Protein AF-A0A1X0P2A1-F1 (afdb_monomer_lite)

Structure (mmCIF, N/CA/C/O backbone):
data_AF-A0A1X0P2A1-F1
#
_entry.id   AF-A0A1X0P2A1-F1
#
loop_
_atom_site.group_PDB
_atom_site.id
_atom_site.type_symbol
_atom_site.label_atom_id
_atom_site.label_alt_id
_atom_site.label_comp_id
_atom_site.label_asym_id
_atom_site.label_entity_id
_atom_site.label_seq_id
_atom_site.pdbx_PDB_ins_code
_atom_site.Cartn_x
_atom_site.Cartn_y
_atom_site.Cartn_z
_atom_site.occupancy
_atom_site.B_iso_or_equiv
_atom_site.auth_seq_id
_atom_site.auth_comp_id
_atom_site.auth_asym_id
_atom_site.auth_atom_id
_atom_site.pdbx_PDB_model_num
ATOM 1 N N . MET A 1 1 ? 22.553 -30.862 -20.444 1.00 38.38 1 MET A N 1
ATOM 2 C CA . MET A 1 1 ? 21.469 -30.682 -21.426 1.00 38.38 1 MET A CA 1
ATOM 3 C C . MET A 1 1 ? 22.045 -29.862 -22.562 1.00 38.38 1 MET A C 1
ATOM 5 O O . MET A 1 1 ? 22.196 -28.660 -22.411 1.00 38.38 1 MET A O 1
ATOM 9 N N . GLU A 1 2 ? 22.491 -30.530 -23.623 1.00 43.97 2 GLU A N 1
ATOM 10 C CA . GLU A 1 2 ? 22.852 -29.889 -24.890 1.00 43.97 2 GLU A CA 1
ATOM 11 C C . GLU A 1 2 ? 21.570 -29.817 -25.724 1.00 43.97 2 GLU A C 1
ATOM 13 O O . GLU A 1 2 ? 21.249 -30.732 -26.476 1.00 43.97 2 GLU A O 1
ATOM 18 N N . GLU A 1 3 ? 20.770 -28.775 -25.507 1.00 47.16 3 GLU A N 1
ATOM 19 C CA . GLU A 1 3 ? 19.712 -28.424 -26.455 1.00 47.16 3 GLU A CA 1
ATOM 20 C C . GLU A 1 3 ? 20.365 -27.702 -27.637 1.00 47.16 3 GLU A C 1
ATOM 22 O O . GLU A 1 3 ? 21.253 -26.869 -27.454 1.00 47.16 3 GLU A O 1
ATOM 27 N N . GLY A 1 4 ? 19.984 -28.096 -28.853 1.00 53.53 4 GLY A N 1
ATOM 28 C CA . GLY A 1 4 ? 20.614 -27.671 -30.099 1.00 53.53 4 GLY A CA 1
ATOM 29 C C . GLY A 1 4 ? 20.670 -26.154 -30.239 1.00 53.53 4 GLY A C 1
ATOM 30 O O . GLY A 1 4 ? 19.679 -25.515 -30.581 1.00 53.53 4 GLY A O 1
ATOM 31 N N . PHE A 1 5 ? 21.851 -25.584 -30.005 1.00 57.25 5 PHE A N 1
ATOM 32 C CA . PHE A 1 5 ? 22.103 -24.177 -30.268 1.00 57.25 5 PHE A CA 1
ATOM 33 C C . PHE A 1 5 ? 22.074 -23.931 -31.777 1.00 57.25 5 PHE A C 1
ATOM 35 O O . PHE A 1 5 ? 22.814 -24.556 -32.542 1.00 57.25 5 PHE A O 1
ATOM 42 N N . ASP A 1 6 ? 21.211 -23.010 -32.191 1.00 59.53 6 ASP A N 1
ATOM 43 C CA . ASP A 1 6 ? 20.982 -22.644 -33.582 1.00 59.53 6 ASP A CA 1
ATOM 44 C C . ASP A 1 6 ? 22.192 -21.896 -34.169 1.00 59.53 6 ASP A C 1
ATOM 46 O O . ASP A 1 6 ? 22.273 -20.668 -34.178 1.00 59.53 6 ASP A O 1
ATOM 50 N N . ARG A 1 7 ? 23.185 -22.664 -34.633 1.00 60.53 7 ARG A N 1
ATOM 51 C CA . ARG A 1 7 ? 24.363 -22.143 -35.346 1.00 60.53 7 ARG A CA 1
ATOM 52 C C . ARG A 1 7 ? 23.996 -21.542 -36.704 1.00 60.53 7 ARG A C 1
ATOM 54 O O . ARG A 1 7 ? 24.721 -20.680 -37.195 1.00 60.53 7 ARG A O 1
ATOM 61 N N . TYR A 1 8 ? 22.892 -21.986 -37.303 1.00 60.78 8 TYR A N 1
ATOM 62 C CA . TYR A 1 8 ? 22.492 -21.588 -38.650 1.00 60.78 8 TYR A CA 1
ATOM 63 C C . TYR A 1 8 ? 22.014 -20.137 -38.685 1.00 60.78 8 TYR A C 1
ATOM 65 O O . TYR A 1 8 ? 22.386 -19.399 -39.597 1.00 60.78 8 TYR A O 1
ATOM 73 N N . THR A 1 9 ? 21.285 -19.693 -37.660 1.00 71.94 9 THR A N 1
ATOM 74 C CA . THR A 1 9 ? 20.773 -18.317 -37.596 1.00 71.94 9 THR A CA 1
ATOM 75 C C . THR A 1 9 ? 21.882 -17.259 -37.564 1.00 71.94 9 THR A C 1
ATOM 77 O O . THR A 1 9 ? 21.744 -16.230 -38.211 1.00 71.94 9 THR A O 1
ATOM 80 N N . PHE A 1 10 ? 23.017 -17.493 -36.899 1.00 77.81 10 PHE A N 1
ATOM 81 C CA . PHE A 1 10 ? 24.115 -16.508 -36.874 1.00 77.81 10 PHE A CA 1
ATOM 82 C C . PHE A 1 10 ? 25.006 -16.541 -38.122 1.00 77.81 10 PHE A C 1
ATOM 84 O O . PHE A 1 10 ? 25.645 -15.540 -38.436 1.00 77.81 10 PHE A O 1
ATOM 91 N N . GLN A 1 11 ? 25.066 -17.674 -38.827 1.00 78.00 11 GLN A N 1
ATOM 92 C CA . GLN A 1 11 ? 25.931 -17.851 -39.997 1.00 78.00 11 GLN A CA 1
ATOM 93 C C . GLN A 1 11 ? 25.257 -17.437 -41.314 1.00 78.00 11 GLN A C 1
ATOM 95 O O . GLN A 1 11 ? 25.947 -17.007 -42.234 1.00 78.00 11 GLN A O 1
ATOM 100 N N . PHE A 1 12 ? 23.930 -17.563 -41.406 1.00 76.88 12 PHE A N 1
ATOM 101 C CA . PHE A 1 12 ? 23.167 -17.339 -42.641 1.00 76.88 12 PHE A CA 1
ATOM 102 C C . PHE A 1 12 ? 22.141 -16.200 -42.535 1.00 76.88 12 PHE A C 1
ATOM 104 O O . PHE A 1 12 ? 21.299 -16.059 -43.418 1.00 76.88 12 PHE A O 1
ATOM 111 N N . ALA A 1 13 ? 22.171 -15.394 -41.468 1.00 78.56 13 ALA A N 1
ATOM 112 C CA . ALA A 1 13 ? 21.272 -14.251 -41.347 1.00 78.56 13 ALA A CA 1
ATOM 113 C C . ALA A 1 13 ? 21.614 -13.161 -42.372 1.00 78.56 13 ALA A C 1
ATOM 115 O O . ALA A 1 13 ? 22.631 -12.477 -42.263 1.00 78.56 13 ALA A O 1
ATOM 116 N N . GLU A 1 14 ? 20.707 -12.947 -43.320 1.00 80.50 14 GLU A N 1
ATOM 117 C CA . GLU A 1 14 ? 20.668 -11.747 -44.148 1.00 80.50 14 GLU A CA 1
ATOM 118 C C . GLU A 1 14 ? 19.724 -10.741 -43.486 1.00 80.50 14 GLU A C 1
ATOM 120 O O . GLU A 1 14 ? 18.514 -10.950 -43.414 1.00 80.50 14 GLU A O 1
ATOM 125 N N . LEU A 1 15 ? 20.285 -9.665 -42.935 1.00 82.62 15 LEU A N 1
ATOM 126 C CA . LEU A 1 15 ? 19.513 -8.656 -42.212 1.00 82.62 15 LEU A CA 1
ATOM 127 C C . LEU A 1 15 ? 19.165 -7.502 -43.148 1.00 82.62 15 LEU A C 1
ATOM 129 O O . LEU A 1 15 ? 20.058 -6.804 -43.630 1.00 82.62 15 LEU A O 1
ATOM 133 N N . SER A 1 16 ? 17.869 -7.270 -43.374 1.00 82.75 16 SER A N 1
ATOM 134 C CA . SER A 1 16 ? 17.392 -6.194 -44.240 1.00 82.75 16 SER A CA 1
ATOM 135 C C . SER A 1 16 ? 16.425 -5.260 -43.506 1.00 82.75 16 SER A C 1
ATOM 137 O O . SER A 1 16 ? 15.223 -5.473 -43.388 1.00 82.75 16 SER A O 1
ATOM 139 N N . GLY A 1 17 ? 16.957 -4.143 -43.014 1.00 83.94 17 GLY A N 1
ATOM 140 C CA . GLY A 1 17 ? 16.147 -3.100 -42.387 1.00 83.94 17 GLY A CA 1
ATOM 141 C C . GLY A 1 17 ? 15.833 -3.330 -40.905 1.00 83.94 17 GLY A C 1
ATOM 142 O O . GLY A 1 17 ? 16.198 -4.320 -40.278 1.00 83.94 17 GLY A O 1
ATOM 143 N N . LYS A 1 18 ? 15.193 -2.324 -40.298 1.00 83.62 18 LYS A N 1
ATOM 144 C CA . LYS A 1 18 ? 15.153 -2.140 -38.836 1.00 83.62 18 LYS A CA 1
ATOM 145 C C . LYS A 1 18 ? 14.481 -3.286 -38.071 1.00 83.62 18 LYS A C 1
ATOM 147 O O . LYS A 1 18 ? 14.893 -3.589 -36.955 1.00 83.62 18 LYS A O 1
ATOM 152 N N . VAL A 1 19 ? 13.443 -3.897 -38.642 1.00 85.44 19 VAL A N 1
ATOM 153 C CA . VAL A 1 19 ? 12.685 -4.973 -37.983 1.00 85.44 19 VAL A CA 1
ATOM 154 C C . VAL A 1 19 ? 13.543 -6.229 -37.843 1.00 85.44 19 VAL A C 1
ATOM 156 O O . VAL A 1 19 ? 13.594 -6.792 -36.750 1.00 85.44 19 VAL A O 1
ATOM 159 N N . ASP A 1 20 ? 14.277 -6.591 -38.895 1.00 85.56 20 ASP A N 1
ATOM 160 C CA . ASP A 1 20 ? 15.170 -7.751 -38.913 1.00 85.56 20 ASP A CA 1
ATOM 161 C C . ASP A 1 20 ? 16.319 -7.566 -37.920 1.00 85.56 20 ASP A C 1
ATOM 163 O O . ASP A 1 20 ? 16.584 -8.457 -37.116 1.00 85.56 20 ASP A O 1
ATOM 167 N N . TYR A 1 21 ? 16.924 -6.371 -37.865 1.00 83.94 21 TYR A N 1
ATOM 168 C CA . TYR A 1 21 ? 17.938 -6.048 -36.853 1.00 83.94 21 TYR A CA 1
ATOM 169 C C . TYR A 1 21 ? 17.396 -6.155 -35.421 1.00 83.94 21 TYR A C 1
ATOM 171 O O . TYR A 1 21 ? 18.069 -6.688 -34.537 1.00 83.94 21 TYR A O 1
ATOM 179 N N . CYS A 1 22 ? 16.171 -5.684 -35.164 1.00 85.50 22 CYS A N 1
ATOM 180 C CA . CYS A 1 22 ? 15.551 -5.811 -33.845 1.00 85.50 22 CYS A CA 1
ATOM 181 C C . CYS A 1 22 ? 15.220 -7.268 -33.489 1.00 85.50 22 CYS A C 1
ATOM 183 O O . CYS A 1 22 ? 15.371 -7.659 -32.330 1.00 85.50 22 CYS A O 1
ATOM 185 N N . ALA A 1 23 ? 14.749 -8.064 -34.450 1.00 85.69 23 ALA A N 1
ATOM 186 C CA . ALA A 1 23 ? 14.468 -9.482 -34.250 1.00 85.69 23 ALA A CA 1
ATOM 187 C C . ALA A 1 23 ? 15.761 -10.258 -33.974 1.00 85.69 23 ALA A C 1
ATOM 189 O O . ALA A 1 23 ? 15.833 -10.992 -32.990 1.00 85.69 23 ALA A O 1
ATOM 190 N N . PHE A 1 24 ? 16.805 -10.008 -34.763 1.00 87.94 24 PHE A N 1
ATOM 191 C CA . PHE A 1 24 ? 18.122 -10.603 -34.572 1.00 87.94 24 PHE A CA 1
ATOM 192 C C . PHE A 1 24 ? 18.716 -10.229 -33.212 1.00 87.94 24 PHE A C 1
ATOM 194 O O . PHE A 1 24 ? 19.176 -11.102 -32.487 1.00 87.94 24 PHE A O 1
ATOM 201 N N . GLY A 1 25 ? 18.592 -8.968 -32.784 1.00 87.44 25 GLY A N 1
ATOM 202 C CA . GLY A 1 25 ? 19.006 -8.544 -31.444 1.00 87.44 25 GLY A CA 1
ATOM 203 C C . GLY A 1 25 ? 18.317 -9.318 -30.310 1.00 87.44 25 GLY A C 1
ATOM 204 O O . GLY A 1 25 ? 18.956 -9.633 -29.306 1.00 87.44 25 GLY A O 1
ATOM 205 N N . LYS A 1 26 ? 17.035 -9.683 -30.467 1.00 88.12 26 LYS A N 1
ATOM 206 C CA . LYS A 1 26 ? 16.330 -10.540 -29.495 1.00 88.12 26 LYS A CA 1
ATOM 207 C C . LYS A 1 26 ? 16.881 -11.962 -29.493 1.00 88.12 26 LYS A C 1
ATOM 209 O O . LYS A 1 26 ? 17.129 -12.491 -28.416 1.00 88.12 26 LYS A O 1
ATOM 214 N N . VAL A 1 27 ? 17.120 -12.542 -30.670 1.00 88.44 27 VAL A N 1
ATOM 215 C CA . VAL A 1 27 ? 17.711 -13.883 -30.799 1.00 88.44 27 VAL A CA 1
ATOM 216 C C . VAL A 1 27 ? 19.105 -13.924 -30.169 1.00 88.44 27 VAL A C 1
ATOM 218 O O . VAL A 1 27 ? 19.384 -14.810 -29.368 1.00 88.44 27 VAL A O 1
ATOM 221 N N . THR A 1 28 ? 19.951 -12.927 -30.439 1.00 86.69 28 THR A N 1
ATOM 222 C CA . THR A 1 28 ? 21.283 -12.800 -29.829 1.00 86.69 28 THR A CA 1
ATOM 223 C C . THR A 1 28 ? 21.204 -12.686 -28.310 1.00 86.69 28 THR A C 1
ATOM 225 O O . THR A 1 28 ? 21.955 -13.349 -27.597 1.00 86.69 28 THR A O 1
ATOM 228 N N . ARG A 1 29 ? 20.271 -11.882 -27.789 1.00 87.62 29 ARG A N 1
ATOM 229 C CA . ARG A 1 29 ? 20.052 -11.757 -26.343 1.00 87.62 29 ARG A CA 1
ATOM 230 C C . ARG A 1 29 ? 19.637 -13.090 -25.720 1.00 87.62 29 ARG A C 1
ATOM 232 O O . ARG A 1 29 ? 20.175 -13.466 -24.682 1.00 87.62 29 ARG A O 1
ATOM 239 N N . ASP A 1 30 ? 18.686 -13.788 -26.329 1.00 86.62 30 ASP A N 1
ATOM 240 C CA . ASP A 1 30 ? 18.167 -15.052 -25.804 1.00 86.62 30 ASP A CA 1
ATOM 241 C C . ASP A 1 30 ? 19.242 -16.152 -25.870 1.00 86.62 30 ASP A C 1
ATOM 243 O O . ASP A 1 30 ? 19.404 -16.912 -24.915 1.00 86.62 30 ASP A O 1
ATOM 247 N N . PHE A 1 31 ? 20.060 -16.154 -26.930 1.00 85.81 31 PHE A N 1
ATOM 248 C CA . PHE A 1 31 ? 21.248 -17.000 -27.048 1.00 85.81 31 PHE A CA 1
ATOM 249 C C . PHE A 1 31 ? 22.240 -16.750 -25.907 1.00 85.81 31 PHE A C 1
ATOM 251 O O . PHE A 1 31 ? 22.618 -17.692 -25.213 1.00 85.81 31 PHE A O 1
ATOM 258 N N . LEU A 1 32 ? 22.619 -15.490 -25.657 1.00 85.62 32 LEU A N 1
ATOM 259 C CA . LEU A 1 32 ? 23.525 -15.143 -24.558 1.00 85.62 32 LEU A CA 1
ATOM 260 C C . LEU A 1 32 ? 22.930 -15.553 -23.205 1.00 85.62 32 LEU A C 1
ATOM 262 O O . LEU A 1 32 ? 23.611 -16.185 -22.399 1.00 85.62 32 LEU A O 1
ATOM 266 N N . HIS A 1 33 ? 21.643 -15.285 -22.968 1.00 85.44 33 HIS A N 1
ATOM 267 C CA . HIS A 1 33 ? 20.963 -15.693 -21.737 1.00 85.44 33 HIS A CA 1
ATOM 268 C C . HIS A 1 33 ? 20.912 -17.209 -21.526 1.00 85.44 33 HIS A C 1
ATOM 270 O O . HIS A 1 33 ? 20.929 -17.641 -20.371 1.00 85.44 33 HIS A O 1
ATOM 276 N N . GLY A 1 34 ? 20.923 -18.012 -22.593 1.00 84.69 34 GLY A N 1
ATOM 277 C CA . GLY A 1 34 ? 21.060 -19.468 -22.500 1.00 84.69 34 GLY A CA 1
ATOM 278 C C . GLY A 1 34 ? 22.324 -19.905 -21.751 1.00 84.69 34 GLY A C 1
ATOM 279 O O . GLY A 1 34 ? 22.327 -20.932 -21.077 1.00 84.69 34 GLY A O 1
ATOM 280 N N . PHE A 1 35 ? 23.374 -19.080 -21.767 1.00 84.44 35 PHE A N 1
ATOM 281 C CA . PHE A 1 35 ? 24.620 -19.341 -21.052 1.00 84.44 35 PHE A CA 1
ATOM 282 C C . PHE A 1 35 ? 24.692 -18.713 -19.662 1.00 84.44 35 PHE A C 1
ATOM 284 O O . PHE A 1 35 ? 25.724 -18.846 -19.016 1.00 84.44 35 PHE A O 1
ATOM 291 N N . ARG A 1 36 ? 23.632 -18.074 -19.153 1.00 85.81 36 ARG A N 1
ATOM 292 C CA . ARG A 1 36 ? 23.665 -17.322 -17.883 1.00 85.81 36 ARG A CA 1
ATOM 293 C C . ARG A 1 36 ? 24.158 -18.134 -16.679 1.00 85.81 36 ARG A C 1
ATOM 295 O O . ARG A 1 36 ? 24.743 -17.573 -15.763 1.00 85.81 36 ARG A O 1
ATOM 302 N N . GLN A 1 37 ? 23.896 -19.440 -16.659 1.00 86.19 37 GLN A N 1
ATOM 303 C CA . GLN A 1 37 ? 24.320 -20.341 -15.576 1.00 86.19 37 GLN A CA 1
ATOM 304 C C . GLN A 1 37 ? 25.706 -20.967 -15.815 1.00 86.19 37 GLN A C 1
ATOM 306 O O . GLN A 1 37 ? 26.209 -21.705 -14.970 1.00 86.19 37 GLN A O 1
ATOM 311 N N . SER A 1 38 ? 26.329 -20.699 -16.965 1.00 88.62 38 SER A N 1
ATOM 312 C CA . SER A 1 38 ? 27.674 -21.170 -17.283 1.00 88.62 38 SER A CA 1
ATOM 313 C C . SER A 1 38 ? 28.721 -20.360 -16.526 1.00 88.62 38 SER A C 1
ATOM 315 O O . SER A 1 38 ? 28.646 -19.135 -16.456 1.00 88.62 38 SER A O 1
ATOM 317 N N . LYS A 1 39 ? 29.774 -21.034 -16.051 1.00 87.12 39 LYS A N 1
ATOM 318 C CA . LYS A 1 39 ? 30.937 -20.391 -15.415 1.00 87.12 39 LYS A CA 1
ATOM 319 C C . LYS A 1 39 ? 31.646 -19.384 -16.332 1.00 87.12 39 LYS A C 1
ATOM 321 O O . LYS A 1 39 ? 32.358 -18.515 -15.846 1.00 87.12 39 LYS A O 1
ATOM 326 N N . HIS A 1 40 ? 31.457 -19.500 -17.646 1.00 84.81 40 HIS A N 1
ATOM 327 C CA . HIS A 1 40 ? 32.096 -18.643 -18.649 1.00 84.81 40 HIS A CA 1
ATOM 328 C C . HIS A 1 40 ? 31.188 -17.523 -19.167 1.00 84.81 40 HIS A C 1
ATOM 330 O O . HIS A 1 40 ? 31.568 -16.834 -20.110 1.00 84.81 40 HIS A O 1
ATOM 336 N N . TYR A 1 41 ? 29.993 -17.346 -18.596 1.00 87.50 41 TYR A N 1
ATOM 337 C CA . TYR A 1 41 ? 29.021 -16.358 -19.065 1.00 87.50 41 TYR A CA 1
ATOM 338 C C . TYR A 1 41 ? 29.604 -14.943 -19.144 1.00 87.50 41 TYR A C 1
ATOM 340 O O . TYR A 1 41 ? 29.525 -14.307 -20.191 1.00 87.50 41 TYR A O 1
ATOM 348 N N . GLU A 1 42 ? 30.267 -14.499 -18.075 1.00 85.69 42 GLU A N 1
ATOM 349 C CA . GLU A 1 42 ? 30.890 -13.172 -18.000 1.00 85.69 42 GLU A CA 1
ATOM 350 C C . GLU A 1 42 ? 31.991 -12.988 -19.053 1.00 85.69 42 GLU A C 1
ATOM 352 O O . GLU A 1 42 ? 32.075 -11.951 -19.708 1.00 85.69 42 GLU A O 1
ATOM 357 N N . VAL A 1 43 ? 32.799 -14.028 -19.284 1.00 88.50 43 VAL A N 1
ATOM 358 C CA . VAL A 1 43 ? 33.868 -14.005 -20.294 1.00 88.50 43 VAL A CA 1
ATOM 359 C C . VAL A 1 43 ? 33.281 -13.908 -21.703 1.00 88.50 43 VAL A C 1
ATOM 361 O O . VAL A 1 43 ? 33.760 -13.124 -22.519 1.00 88.50 43 VAL A O 1
ATOM 364 N N . MET A 1 44 ? 32.217 -14.664 -21.990 1.00 85.81 44 MET A N 1
ATOM 365 C CA . MET A 1 44 ? 31.527 -14.613 -23.282 1.00 85.81 44 MET A CA 1
ATOM 366 C C . MET A 1 44 ? 30.848 -13.262 -23.516 1.00 85.81 44 MET A C 1
ATOM 368 O O . MET A 1 44 ? 30.938 -12.720 -24.616 1.00 85.81 44 MET A O 1
ATOM 372 N N . LEU A 1 45 ? 30.198 -12.704 -22.491 1.00 87.12 45 LEU A N 1
ATOM 373 C CA . LEU A 1 45 ? 29.536 -11.405 -22.574 1.00 87.12 45 LEU A CA 1
ATOM 374 C C . LEU A 1 45 ? 30.550 -10.276 -22.788 1.00 87.12 45 LEU A C 1
ATOM 376 O O . LEU A 1 45 ? 30.353 -9.440 -23.666 1.00 87.12 45 LEU A O 1
ATOM 380 N N . SER A 1 46 ? 31.656 -10.288 -22.040 1.00 85.31 46 SER A N 1
ATOM 381 C CA . SER A 1 46 ? 32.744 -9.320 -22.192 1.00 85.31 46 SER A CA 1
ATOM 382 C C . SER A 1 46 ? 33.375 -9.390 -23.586 1.00 85.31 46 SER A C 1
ATOM 384 O O . SER A 1 46 ? 33.509 -8.366 -24.251 1.00 85.31 46 SER A O 1
ATOM 386 N N . ALA A 1 47 ? 33.666 -10.593 -24.093 1.00 87.62 47 ALA A N 1
ATOM 387 C CA . ALA A 1 47 ? 34.200 -10.773 -25.444 1.00 87.62 47 ALA A CA 1
ATOM 388 C C . ALA A 1 47 ? 33.222 -10.305 -26.538 1.00 87.62 47 ALA A C 1
ATOM 390 O O . ALA A 1 47 ? 33.640 -9.696 -27.523 1.00 87.62 47 ALA A O 1
ATOM 391 N N . PHE A 1 48 ? 31.921 -10.562 -26.366 1.00 86.19 48 PHE A N 1
ATOM 392 C CA . PHE A 1 48 ? 30.882 -10.089 -27.281 1.00 86.19 48 PHE A CA 1
ATOM 393 C C . PHE A 1 48 ? 30.797 -8.558 -27.307 1.00 86.19 48 PHE A C 1
ATOM 395 O O . PHE A 1 48 ? 30.780 -7.965 -28.384 1.00 86.19 48 PHE A O 1
ATOM 402 N N . LEU A 1 49 ? 30.792 -7.916 -26.136 1.00 83.88 49 LEU A N 1
ATOM 403 C CA . LEU A 1 49 ? 30.782 -6.457 -26.031 1.00 83.88 49 LEU A CA 1
ATOM 404 C C . LEU A 1 49 ? 32.062 -5.849 -26.606 1.00 83.88 49 LEU A C 1
ATOM 406 O O . LEU A 1 49 ? 31.978 -4.907 -27.384 1.00 83.88 49 LEU A O 1
ATOM 410 N N . HIS A 1 50 ? 33.231 -6.418 -26.305 1.00 85.06 50 HIS A N 1
ATOM 411 C CA . HIS A 1 50 ? 34.491 -5.959 -26.885 1.00 85.06 50 HIS A CA 1
ATOM 412 C C . HIS A 1 50 ? 34.471 -5.992 -28.412 1.00 85.06 50 HIS A C 1
ATOM 414 O O . HIS A 1 50 ? 34.859 -5.008 -29.030 1.00 85.06 50 HIS A O 1
ATOM 420 N N . ARG A 1 51 ? 33.953 -7.068 -29.018 1.00 84.38 51 ARG A N 1
ATOM 421 C CA . ARG A 1 51 ? 33.806 -7.153 -30.479 1.00 84.38 51 ARG A CA 1
ATOM 422 C C . ARG A 1 51 ? 32.809 -6.151 -31.050 1.00 84.38 51 ARG A C 1
ATOM 424 O O . ARG A 1 51 ? 33.037 -5.627 -32.132 1.00 84.38 51 ARG A O 1
ATOM 431 N N . LEU A 1 52 ? 31.718 -5.858 -30.341 1.00 78.00 52 LEU A N 1
ATOM 432 C CA . LEU A 1 52 ? 30.755 -4.837 -30.776 1.00 78.00 52 LEU A CA 1
ATOM 433 C C . LEU A 1 52 ? 31.365 -3.430 -30.843 1.00 78.00 52 LEU A C 1
ATOM 435 O O . LEU A 1 52 ? 30.880 -2.602 -31.610 1.00 78.00 52 LEU A O 1
ATOM 439 N N . PHE A 1 53 ? 32.408 -3.166 -30.054 1.00 77.31 53 PHE A N 1
ATOM 440 C CA . PHE A 1 53 ? 33.101 -1.878 -29.999 1.00 77.31 53 PHE A CA 1
ATOM 441 C C . PHE A 1 53 ? 34.518 -1.919 -30.581 1.00 77.31 53 PHE A C 1
ATOM 443 O O . PHE A 1 53 ? 35.272 -0.967 -30.398 1.00 77.31 53 PHE A O 1
ATOM 450 N N . GLU A 1 54 ? 34.885 -2.996 -31.276 1.00 82.38 54 GLU A N 1
ATOM 451 C CA . GLU A 1 54 ? 36.193 -3.130 -31.929 1.00 82.38 54 GLU A CA 1
ATOM 452 C C . GLU A 1 54 ? 36.334 -2.122 -33.083 1.00 82.38 54 GLU A C 1
ATOM 454 O O . GLU A 1 54 ? 37.403 -1.552 -33.283 1.00 82.38 54 GLU A O 1
ATOM 459 N N . GLU A 1 55 ? 35.220 -1.808 -33.758 1.00 78.56 55 GLU A N 1
ATOM 460 C CA . GLU A 1 55 ? 35.124 -0.792 -34.813 1.00 78.56 55 GLU A CA 1
ATOM 461 C C . GLU A 1 55 ? 34.083 0.289 -34.449 1.00 78.56 55 GLU A C 1
ATOM 463 O O . GLU A 1 55 ? 32.959 0.297 -34.963 1.00 78.56 55 GLU A O 1
ATOM 468 N N . PRO A 1 56 ? 34.424 1.234 -33.552 1.00 68.75 56 PRO A N 1
ATOM 469 C CA . PRO A 1 56 ? 33.482 2.241 -33.057 1.00 68.75 56 PRO A CA 1
ATOM 470 C C . PRO A 1 56 ? 33.019 3.222 -34.146 1.00 68.75 56 PRO A C 1
ATOM 472 O O . PRO A 1 56 ? 31.962 3.834 -34.008 1.00 68.75 56 PRO A O 1
ATOM 475 N N . GLU A 1 57 ? 33.766 3.343 -35.247 1.00 74.44 57 GLU A N 1
ATOM 476 C CA . GLU A 1 57 ? 33.435 4.201 -36.393 1.00 74.44 57 GLU A CA 1
ATOM 477 C C . GLU A 1 57 ? 32.188 3.732 -37.162 1.00 74.44 57 GLU A C 1
ATOM 479 O O . GLU A 1 57 ? 31.513 4.540 -37.802 1.00 74.44 57 GLU A O 1
ATOM 484 N N . LEU A 1 58 ? 31.835 2.443 -37.069 1.00 76.06 58 LEU A N 1
ATOM 485 C CA . LEU A 1 58 ? 30.638 1.881 -37.702 1.00 76.06 58 LEU A CA 1
ATOM 486 C C . LEU A 1 58 ? 29.356 2.140 -36.900 1.00 76.06 58 LEU A C 1
ATOM 488 O O . LEU A 1 58 ? 28.246 1.951 -37.411 1.00 76.06 58 LEU A O 1
ATOM 492 N N . VAL A 1 59 ? 29.478 2.578 -35.645 1.00 77.94 59 VAL A N 1
ATOM 493 C CA . VAL A 1 59 ? 28.334 2.831 -34.771 1.00 77.94 59 VAL A CA 1
ATOM 494 C C . VAL A 1 59 ? 28.000 4.315 -34.792 1.00 77.94 59 VAL A C 1
ATOM 496 O O . VAL A 1 59 ? 28.804 5.167 -34.426 1.00 77.94 59 VAL A O 1
ATOM 499 N N . SER A 1 60 ? 26.767 4.647 -35.183 1.00 81.75 60 SER A N 1
ATOM 500 C CA . SER A 1 60 ? 26.342 6.047 -35.163 1.00 81.75 60 SER A CA 1
ATOM 501 C C . SER A 1 60 ? 26.418 6.630 -33.738 1.00 81.75 60 SER A C 1
ATOM 503 O O . SER A 1 60 ? 26.023 5.962 -32.774 1.00 81.75 60 SER A O 1
ATOM 505 N N . PRO A 1 61 ? 26.838 7.898 -33.575 1.00 82.19 61 PRO A N 1
ATOM 506 C CA . PRO A 1 61 ? 26.961 8.528 -32.257 1.00 82.19 61 PRO A CA 1
ATOM 507 C C . PRO A 1 61 ? 25.618 8.603 -31.513 1.00 82.19 61 PRO A C 1
ATOM 509 O O . PRO A 1 61 ? 25.573 8.551 -30.285 1.00 82.19 61 PRO A O 1
ATOM 512 N N . ALA A 1 62 ? 24.502 8.667 -32.247 1.00 85.31 62 ALA A N 1
ATOM 513 C CA . ALA A 1 62 ? 23.161 8.604 -31.674 1.00 85.31 62 ALA A CA 1
ATOM 514 C C . ALA A 1 62 ? 22.862 7.237 -31.030 1.00 85.31 62 ALA A C 1
ATOM 516 O O . ALA A 1 62 ? 22.262 7.183 -29.956 1.00 85.31 62 ALA A O 1
ATOM 517 N N . ASN A 1 63 ? 23.308 6.140 -31.652 1.00 82.38 63 ASN A N 1
ATOM 518 C CA . ASN A 1 63 ? 23.135 4.793 -31.108 1.00 82.38 63 ASN A CA 1
ATOM 519 C C . ASN A 1 63 ? 24.034 4.558 -29.888 1.00 82.38 63 ASN A C 1
ATOM 521 O O . ASN A 1 63 ? 23.567 3.969 -28.916 1.00 82.38 63 ASN A O 1
ATOM 525 N N . LEU A 1 64 ? 25.273 5.066 -29.903 1.00 82.88 64 LEU A N 1
ATOM 526 C CA . LEU A 1 64 ? 26.172 5.014 -28.742 1.00 82.88 64 LEU A CA 1
ATOM 527 C C . LEU A 1 64 ? 25.558 5.724 -27.535 1.00 82.88 64 LEU A C 1
ATOM 529 O O . LEU A 1 64 ? 25.414 5.124 -26.475 1.00 82.88 64 LEU A O 1
ATOM 533 N N . LYS A 1 65 ? 25.075 6.955 -27.724 1.00 86.94 65 LYS A N 1
ATOM 534 C CA . LYS A 1 65 ? 24.427 7.721 -26.653 1.00 86.94 65 LYS A CA 1
ATOM 535 C C . LYS A 1 65 ? 23.157 7.043 -26.126 1.00 86.94 65 LYS A C 1
ATOM 537 O O . LYS A 1 65 ? 22.874 7.075 -24.931 1.00 86.94 65 LYS A O 1
ATOM 542 N N . SER A 1 66 ? 22.378 6.408 -27.007 1.00 87.06 66 SER A N 1
ATOM 543 C CA . SER A 1 66 ? 21.209 5.621 -26.595 1.00 87.06 66 SER A CA 1
ATOM 544 C C . SER A 1 66 ? 21.597 4.402 -25.756 1.00 87.06 66 SER A C 1
ATOM 546 O O . SER A 1 66 ? 20.860 4.044 -24.839 1.00 87.06 66 SER A O 1
ATOM 548 N N . LEU A 1 67 ? 22.716 3.754 -26.080 1.00 83.75 67 LEU A N 1
ATOM 549 C CA . LEU A 1 67 ? 23.221 2.600 -25.346 1.00 83.75 67 LEU A CA 1
ATOM 550 C C . LEU A 1 67 ? 23.790 3.007 -23.984 1.00 83.75 67 LEU A C 1
ATOM 552 O O . LEU A 1 67 ? 23.471 2.366 -22.988 1.00 83.75 67 LEU A O 1
ATOM 556 N N . GLU A 1 68 ? 24.552 4.100 -23.922 1.00 86.25 68 GLU A N 1
ATOM 557 C CA . GLU A 1 68 ? 25.051 4.679 -22.669 1.00 86.25 68 GLU A CA 1
ATOM 558 C C . GLU A 1 68 ? 23.909 4.986 -21.699 1.00 86.25 68 GLU A C 1
ATOM 560 O O . GLU A 1 68 ? 23.930 4.522 -20.560 1.00 86.25 68 GLU A O 1
ATOM 565 N N . ASN A 1 69 ? 22.868 5.688 -22.162 1.00 90.44 69 ASN A N 1
ATOM 566 C CA . ASN A 1 69 ? 21.698 5.988 -21.335 1.00 90.44 69 ASN A CA 1
ATOM 567 C C . ASN A 1 69 ? 21.036 4.706 -20.804 1.00 90.44 69 ASN A C 1
ATOM 569 O O . ASN A 1 69 ? 20.741 4.609 -19.617 1.00 90.44 69 ASN A O 1
ATOM 573 N N . ALA A 1 70 ? 20.861 3.691 -21.657 1.00 86.19 70 ALA A N 1
ATOM 574 C CA . ALA A 1 70 ? 20.264 2.421 -21.248 1.00 86.19 70 ALA A CA 1
ATOM 575 C C . ALA A 1 70 ? 21.125 1.655 -20.223 1.00 86.19 70 ALA A C 1
ATOM 577 O O . ALA A 1 70 ? 20.581 1.011 -19.323 1.00 86.19 70 ALA A O 1
ATOM 578 N N . LEU A 1 71 ? 22.456 1.720 -20.335 1.00 85.50 71 LEU A N 1
ATOM 579 C CA . LEU A 1 71 ? 23.379 1.118 -19.368 1.00 85.50 71 LEU A CA 1
ATOM 580 C C . LEU A 1 71 ? 23.334 1.843 -18.022 1.00 85.50 71 LEU A C 1
ATOM 582 O O . LEU A 1 71 ? 23.261 1.185 -16.984 1.00 85.50 71 LEU A O 1
ATOM 586 N N . VAL A 1 72 ? 23.316 3.177 -18.033 1.00 89.75 72 VAL A N 1
ATOM 587 C CA . VAL A 1 72 ? 23.172 3.997 -16.821 1.00 89.75 72 VAL A CA 1
ATOM 588 C C . VAL A 1 72 ? 21.839 3.708 -16.130 1.00 89.75 72 VAL A C 1
ATOM 590 O O . VAL A 1 72 ? 21.817 3.449 -14.927 1.00 89.75 72 VAL A O 1
ATOM 593 N N . ASP A 1 73 ? 20.737 3.663 -16.879 1.00 89.81 73 ASP A N 1
ATOM 594 C CA . ASP A 1 73 ? 19.416 3.315 -16.345 1.00 89.81 73 ASP A CA 1
ATOM 595 C C . ASP A 1 73 ? 19.409 1.910 -15.734 1.00 89.81 73 ASP A C 1
ATOM 597 O O . ASP A 1 73 ? 18.846 1.692 -14.658 1.00 89.81 73 ASP A O 1
ATOM 601 N N . ARG A 1 74 ? 20.079 0.947 -16.380 1.00 85.88 74 ARG A N 1
ATOM 602 C CA . ARG A 1 74 ? 20.181 -0.418 -15.859 1.00 85.88 74 ARG A CA 1
ATOM 603 C C . ARG A 1 74 ? 21.023 -0.489 -14.587 1.00 85.88 74 ARG A C 1
ATOM 605 O O . ARG A 1 74 ? 20.619 -1.184 -13.657 1.00 85.88 74 ARG A O 1
ATOM 612 N N . ALA A 1 75 ? 22.148 0.219 -14.527 1.00 86.06 75 ALA A N 1
ATOM 613 C CA . ALA A 1 75 ? 22.980 0.304 -13.329 1.00 86.06 75 ALA A CA 1
ATOM 614 C C . ALA A 1 75 ? 22.202 0.936 -12.163 1.00 86.06 75 ALA A C 1
ATOM 616 O O . ALA A 1 75 ? 22.166 0.381 -11.065 1.00 86.06 75 ALA A O 1
ATOM 617 N N . ASN A 1 76 ? 21.482 2.030 -12.423 1.00 87.81 76 ASN A N 1
ATOM 618 C CA . ASN A 1 76 ? 20.613 2.672 -11.439 1.00 87.81 76 ASN A CA 1
ATOM 619 C C . ASN A 1 76 ? 19.495 1.738 -10.956 1.00 87.81 76 ASN A C 1
ATOM 621 O O . ASN A 1 76 ? 19.200 1.704 -9.760 1.00 87.81 76 ASN A O 1
ATOM 625 N N . ALA A 1 77 ? 18.898 0.950 -11.855 1.00 87.44 77 ALA A N 1
ATOM 626 C CA . ALA A 1 77 ? 17.896 -0.046 -11.492 1.00 87.44 77 ALA A CA 1
ATOM 627 C C . ALA A 1 77 ? 18.479 -1.124 -10.564 1.00 87.44 77 ALA A C 1
ATOM 629 O O . ALA A 1 77 ? 17.877 -1.406 -9.530 1.00 87.44 77 ALA A O 1
ATOM 630 N N . ILE A 1 78 ? 19.668 -1.659 -10.868 1.00 86.44 78 ILE A N 1
ATOM 631 C CA . ILE A 1 78 ? 20.358 -2.640 -10.011 1.00 86.44 78 ILE A CA 1
ATOM 632 C C . ILE A 1 78 ? 20.628 -2.047 -8.623 1.00 86.44 78 ILE A C 1
ATOM 634 O O . ILE A 1 78 ? 20.227 -2.638 -7.623 1.00 86.44 78 ILE A O 1
ATOM 638 N N . LEU A 1 79 ? 21.199 -0.841 -8.552 1.00 85.38 79 LEU A N 1
ATOM 639 C CA . LEU A 1 79 ? 21.440 -0.152 -7.279 1.00 85.38 79 LEU A CA 1
ATOM 640 C C . LEU A 1 79 ? 20.140 0.099 -6.502 1.00 85.38 79 LEU A C 1
ATOM 642 O O . LEU A 1 79 ? 20.107 0.006 -5.277 1.00 85.38 79 LEU A O 1
ATOM 646 N N . SER A 1 80 ? 19.043 0.414 -7.193 1.00 84.00 80 SER A N 1
ATOM 647 C CA . SER A 1 80 ? 17.738 0.596 -6.552 1.00 84.00 80 SER A CA 1
ATOM 648 C C . SER A 1 80 ? 17.157 -0.714 -6.007 1.00 84.00 80 SER A C 1
ATOM 650 O O . SER A 1 80 ? 16.597 -0.711 -4.911 1.00 84.00 80 SER A O 1
ATOM 652 N N . GLU A 1 81 ? 17.328 -1.832 -6.722 1.00 85.12 81 GLU A N 1
ATOM 653 C CA . GLU A 1 81 ? 16.924 -3.168 -6.274 1.00 85.12 81 GLU A CA 1
ATOM 654 C C . GLU A 1 81 ? 17.742 -3.607 -5.053 1.00 85.12 81 GLU A C 1
ATOM 656 O O . GLU A 1 81 ? 17.188 -4.176 -4.113 1.00 85.12 81 GLU A O 1
ATOM 661 N N . GLU A 1 82 ? 19.044 -3.317 -5.034 1.00 80.56 82 GLU A N 1
ATOM 662 C CA . GLU A 1 82 ? 19.911 -3.561 -3.877 1.00 80.56 82 GLU A CA 1
ATOM 663 C C . GLU A 1 82 ? 19.491 -2.722 -2.668 1.00 80.56 82 GLU A C 1
ATOM 665 O O . GLU A 1 82 ? 19.241 -3.278 -1.601 1.00 80.56 82 GLU A O 1
ATOM 670 N N . ARG A 1 83 ? 19.270 -1.413 -2.844 1.00 79.06 83 ARG A N 1
ATOM 671 C CA . ARG A 1 83 ? 18.761 -0.538 -1.771 1.00 79.06 83 ARG A CA 1
ATOM 672 C C . ARG A 1 83 ? 17.389 -0.972 -1.253 1.00 79.06 83 ARG A C 1
ATOM 674 O O . ARG A 1 83 ? 17.099 -0.821 -0.069 1.00 79.06 83 ARG A O 1
ATOM 681 N N . ALA A 1 84 ? 16.519 -1.489 -2.120 1.00 79.44 84 ALA A N 1
ATOM 682 C CA . ALA A 1 84 ? 15.227 -2.032 -1.709 1.00 79.44 84 ALA A CA 1
ATOM 683 C C . ALA A 1 84 ? 15.403 -3.297 -0.853 1.00 79.44 84 ALA A C 1
ATOM 685 O O . ALA A 1 84 ? 14.791 -3.405 0.209 1.00 79.44 84 ALA A O 1
ATOM 686 N N . LYS A 1 85 ? 16.301 -4.205 -1.256 1.00 76.38 85 LYS A N 1
ATOM 687 C CA . LYS A 1 85 ? 16.672 -5.375 -0.446 1.00 76.38 85 LYS A CA 1
ATOM 688 C C . LYS A 1 85 ? 17.290 -4.966 0.891 1.00 76.38 85 LYS A C 1
ATOM 690 O O . LYS A 1 85 ? 17.025 -5.623 1.893 1.00 76.38 85 LYS A O 1
ATOM 695 N N . ASP A 1 86 ? 18.059 -3.881 0.939 1.00 68.31 86 ASP A N 1
ATOM 696 C CA . ASP A 1 86 ? 18.624 -3.359 2.186 1.00 68.31 86 ASP A CA 1
ATOM 697 C C . ASP A 1 86 ? 17.556 -2.806 3.134 1.00 68.31 86 ASP A C 1
ATOM 699 O O . ASP A 1 86 ? 17.620 -3.071 4.334 1.00 68.31 86 ASP A O 1
ATOM 703 N N . LYS A 1 87 ? 16.518 -2.130 2.626 1.00 70.56 87 LYS A N 1
ATOM 704 C CA . LYS A 1 87 ? 15.359 -1.734 3.450 1.00 70.56 87 LYS A CA 1
ATOM 705 C C . LYS A 1 87 ? 14.662 -2.948 4.066 1.00 70.56 87 LYS A C 1
ATOM 707 O O . LYS A 1 87 ? 14.341 -2.934 5.253 1.00 70.56 87 LYS A O 1
ATOM 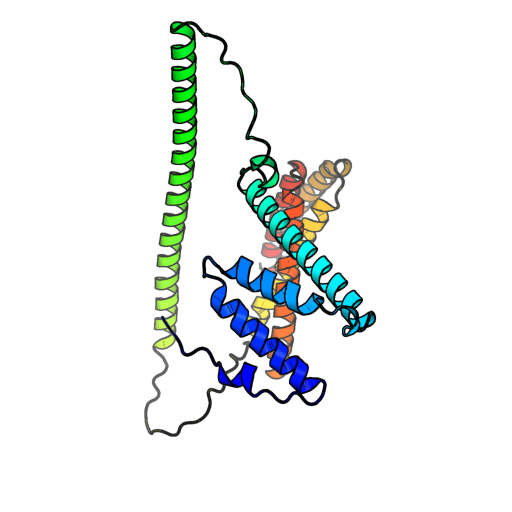712 N N . ASP A 1 88 ? 14.494 -4.016 3.289 1.00 66.94 88 ASP A N 1
ATOM 713 C CA . ASP A 1 88 ? 13.914 -5.271 3.776 1.00 66.94 88 ASP A CA 1
ATOM 714 C C . ASP A 1 88 ? 14.824 -5.989 4.788 1.00 66.94 88 ASP A C 1
ATOM 716 O O . ASP A 1 88 ? 14.336 -6.692 5.676 1.00 66.94 88 ASP A O 1
ATOM 720 N N . ARG A 1 89 ? 16.150 -5.830 4.675 1.00 63.84 89 ARG A N 1
ATOM 721 C CA . ARG A 1 89 ? 17.135 -6.356 5.636 1.00 63.84 89 ARG A CA 1
ATOM 722 C C . ARG A 1 89 ? 17.116 -5.576 6.946 1.00 63.84 89 ARG A C 1
ATOM 724 O O . ARG A 1 89 ? 17.020 -6.209 7.996 1.00 63.84 89 ARG A O 1
ATOM 731 N N . LEU A 1 90 ? 17.106 -4.246 6.883 1.00 68.50 90 LEU A N 1
ATOM 732 C CA . LEU A 1 90 ? 16.971 -3.357 8.041 1.00 68.50 90 LEU A CA 1
ATOM 733 C C . LEU A 1 90 ? 15.666 -3.631 8.801 1.00 68.50 90 LEU A C 1
ATOM 735 O O . LEU A 1 90 ? 15.684 -3.783 10.019 1.00 68.50 90 LEU A O 1
ATOM 739 N N . ALA A 1 91 ? 14.550 -3.819 8.087 1.00 67.56 91 ALA A N 1
ATOM 740 C CA . ALA A 1 91 ? 13.271 -4.210 8.687 1.00 67.56 91 ALA A CA 1
ATOM 741 C C . ALA A 1 91 ? 13.316 -5.586 9.387 1.00 67.56 91 ALA A C 1
ATOM 743 O O . ALA A 1 91 ? 12.529 -5.850 10.294 1.00 67.56 91 ALA A O 1
ATOM 744 N N . LYS A 1 92 ? 14.247 -6.463 8.989 1.00 73.69 92 LYS A N 1
ATOM 745 C CA . LYS A 1 92 ? 14.518 -7.771 9.611 1.00 73.69 92 LYS A CA 1
ATOM 746 C C . LYS A 1 92 ? 15.652 -7.725 10.647 1.00 73.69 92 LYS A C 1
ATOM 748 O O . LYS A 1 92 ? 16.106 -8.786 11.071 1.00 73.69 92 LYS A O 1
ATOM 753 N N . GLY A 1 93 ? 16.132 -6.536 11.028 1.00 66.69 93 GLY A N 1
ATOM 754 C CA . GLY A 1 93 ? 17.229 -6.351 11.985 1.00 66.69 93 GLY A CA 1
ATOM 755 C C . GLY A 1 93 ? 18.604 -6.796 11.470 1.00 66.69 93 GLY A C 1
ATOM 756 O O . GLY A 1 93 ? 19.509 -7.029 12.264 1.00 66.69 93 GLY A O 1
ATOM 757 N N . ARG A 1 94 ? 18.769 -6.960 10.152 1.00 65.25 94 ARG A N 1
ATOM 758 C CA . ARG A 1 94 ? 20.035 -7.352 9.516 1.00 65.25 94 ARG A CA 1
ATOM 759 C C . ARG A 1 94 ? 20.732 -6.118 8.948 1.00 65.25 94 ARG A C 1
ATOM 761 O O . ARG A 1 94 ? 20.076 -5.289 8.321 1.00 65.25 94 ARG A O 1
ATOM 768 N N . LYS A 1 95 ? 22.058 -6.039 9.102 1.00 63.34 95 LYS A N 1
ATOM 769 C CA . LYS A 1 95 ? 22.867 -4.941 8.550 1.00 63.34 95 LYS A CA 1
ATOM 770 C C . LYS A 1 95 ? 22.746 -4.856 7.012 1.00 63.34 95 LYS A C 1
ATOM 772 O O . LYS A 1 95 ? 22.591 -5.912 6.368 1.00 63.34 95 LYS A O 1
ATOM 777 N N . PRO A 1 96 ? 22.785 -3.646 6.421 1.00 58.38 96 PRO A N 1
ATOM 778 C CA . PRO A 1 96 ? 22.869 -3.431 4.973 1.00 58.38 96 PRO A CA 1
ATOM 779 C C . PRO A 1 96 ? 24.048 -4.179 4.338 1.00 58.38 96 PRO A C 1
ATOM 781 O O . PRO A 1 96 ? 25.058 -4.417 4.994 1.00 58.38 96 PRO A O 1
ATOM 784 N N . VAL A 1 97 ? 23.935 -4.560 3.061 1.00 53.50 97 VAL A N 1
ATOM 785 C CA . VAL A 1 97 ? 25.012 -5.270 2.333 1.00 53.50 97 VAL A CA 1
ATOM 786 C C . VAL A 1 97 ? 26.301 -4.443 2.261 1.00 53.50 97 VAL A C 1
ATOM 788 O O . VAL A 1 97 ? 27.383 -5.009 2.364 1.00 53.50 97 VAL A O 1
ATOM 791 N N . TYR A 1 98 ? 26.197 -3.118 2.147 1.00 54.09 98 TYR A N 1
ATOM 792 C CA . TYR A 1 98 ? 27.361 -2.233 2.036 1.00 54.09 98 TYR A CA 1
ATOM 793 C C . TYR A 1 98 ? 28.194 -2.143 3.327 1.00 54.09 98 TYR A C 1
ATOM 795 O O . TYR A 1 98 ? 29.389 -1.898 3.250 1.00 54.09 98 TYR A O 1
ATOM 803 N N . GLU A 1 99 ? 27.612 -2.429 4.498 1.00 52.22 99 GLU A N 1
ATOM 804 C CA . GLU A 1 99 ? 28.358 -2.509 5.769 1.00 52.22 99 GLU A CA 1
ATOM 805 C C . GLU A 1 99 ? 29.073 -3.858 5.960 1.00 52.22 99 GLU A C 1
ATOM 807 O O . GLU A 1 99 ? 29.912 -3.990 6.844 1.00 52.22 99 GLU A O 1
ATOM 812 N N . LEU A 1 100 ? 28.742 -4.880 5.162 1.00 48.88 100 LEU A N 1
ATOM 813 C CA . LEU A 1 100 ? 29.402 -6.191 5.221 1.00 48.88 100 LEU A CA 1
ATOM 814 C C . LEU A 1 100 ? 30.715 -6.236 4.435 1.00 48.88 100 LEU A C 1
ATOM 816 O O . LEU A 1 100 ? 31.477 -7.178 4.614 1.00 48.88 100 LEU A O 1
ATOM 820 N N . GLN A 1 101 ? 30.968 -5.258 3.561 1.00 42.94 101 GLN A N 1
ATOM 821 C CA . GLN A 1 101 ? 32.197 -5.196 2.765 1.00 42.94 101 GLN A CA 1
ATOM 822 C C . GLN A 1 101 ? 33.329 -4.404 3.436 1.00 42.94 101 GLN A C 1
ATOM 824 O O . GLN A 1 101 ? 34.465 -4.533 3.003 1.00 42.94 101 GLN A O 1
ATOM 829 N N . GLU A 1 102 ? 33.049 -3.636 4.494 1.00 38.75 102 GLU A N 1
ATOM 830 C CA . GLU A 1 102 ? 34.063 -2.871 5.246 1.00 38.75 102 GLU A CA 1
ATOM 831 C C . GLU A 1 102 ? 34.557 -3.583 6.521 1.00 38.75 102 GLU A C 1
ATOM 833 O O . GLU A 1 102 ? 35.306 -2.998 7.293 1.00 38.75 102 GLU A O 1
ATOM 838 N N . SER A 1 103 ? 34.158 -4.836 6.775 1.00 34.50 103 SER A N 1
ATOM 839 C CA . SER A 1 103 ? 34.582 -5.579 7.976 1.00 34.50 103 SER A CA 1
ATOM 840 C C . SER A 1 103 ? 35.662 -6.638 7.728 1.00 34.50 103 SER A C 1
ATOM 842 O O . SER A 1 103 ? 35.815 -7.544 8.545 1.00 34.50 103 SER A O 1
ATOM 844 N N . GLU A 1 104 ? 36.387 -6.566 6.615 1.00 42.38 104 GLU A N 1
ATOM 845 C CA . GLU A 1 104 ? 37.670 -7.258 6.466 1.00 42.38 104 GLU A CA 1
ATOM 846 C C . GLU A 1 104 ? 38.765 -6.200 6.641 1.00 42.38 104 GLU A C 1
ATOM 848 O O . GLU A 1 104 ? 38.763 -5.215 5.915 1.00 42.38 104 GLU A O 1
ATOM 853 N N . GLU A 1 105 ? 39.654 -6.409 7.618 1.00 39.34 105 GLU A N 1
ATOM 854 C CA . GLU A 1 105 ? 40.698 -5.487 8.117 1.00 39.34 105 GLU A CA 1
ATOM 855 C C . GLU A 1 105 ? 40.291 -4.585 9.297 1.00 39.34 105 GLU A C 1
ATOM 857 O O . GLU A 1 105 ? 40.405 -3.364 9.270 1.00 39.34 105 GLU A O 1
ATOM 862 N N . SER A 1 106 ? 39.923 -5.207 10.417 1.00 32.38 106 SER A N 1
ATOM 863 C CA . SER A 1 106 ? 40.376 -4.685 11.709 1.00 32.38 106 SER A CA 1
ATOM 864 C C . SER A 1 106 ? 41.068 -5.827 12.438 1.00 32.38 106 SER A C 1
ATOM 866 O O . SER A 1 106 ? 40.420 -6.664 13.064 1.00 32.38 106 SER A O 1
ATOM 868 N N . GLU A 1 107 ? 42.391 -5.901 12.286 1.00 40.94 107 GLU A N 1
ATOM 869 C CA . GLU A 1 107 ? 43.255 -6.596 13.237 1.00 40.94 107 GLU A CA 1
ATOM 870 C C . GLU A 1 107 ? 43.119 -5.855 14.573 1.00 40.94 107 GLU A C 1
ATOM 872 O O . GLU A 1 107 ? 43.861 -4.923 14.876 1.00 40.94 107 GLU A O 1
ATOM 877 N N . GLU A 1 108 ? 42.097 -6.206 15.352 1.00 38.62 108 GLU A N 1
ATOM 878 C CA . GLU A 1 108 ? 42.087 -5.881 16.770 1.00 38.62 108 GLU A CA 1
ATOM 879 C C . GLU A 1 108 ? 43.149 -6.769 17.420 1.00 38.62 108 GLU A C 1
ATOM 881 O O . GLU A 1 108 ? 42.973 -7.979 17.558 1.00 38.62 108 GLU A O 1
ATOM 886 N N . GLU A 1 109 ? 44.289 -6.160 17.753 1.00 43.09 109 GLU A N 1
ATOM 887 C CA . GLU A 1 109 ? 45.271 -6.726 18.670 1.00 43.09 109 GLU A CA 1
ATOM 888 C C . GLU A 1 109 ? 44.529 -7.210 19.921 1.00 43.09 109 GLU A C 1
ATOM 890 O O . GLU A 1 109 ? 44.044 -6.402 20.715 1.00 43.09 109 GLU A O 1
ATOM 895 N N . GLU A 1 110 ? 44.410 -8.529 20.079 1.00 40.19 110 GLU A N 1
ATOM 896 C CA . GLU A 1 110 ? 43.850 -9.140 21.279 1.00 40.19 110 GLU A CA 1
ATOM 897 C C . GLU A 1 110 ? 44.671 -8.667 22.491 1.00 40.19 110 GLU A C 1
ATOM 899 O O . GLU A 1 110 ? 45.859 -9.002 22.601 1.00 40.19 110 GLU A O 1
ATOM 904 N N . PRO A 1 111 ? 44.096 -7.895 23.435 1.00 46.22 111 PRO A N 1
ATOM 905 C CA . PRO A 1 111 ? 44.764 -7.685 24.701 1.00 46.22 111 PRO A CA 1
ATOM 906 C C . PRO A 1 111 ? 44.782 -9.037 25.411 1.00 46.22 111 PRO A C 1
ATOM 908 O O . PRO A 1 111 ? 43.743 -9.673 25.577 1.00 46.22 111 PRO A O 1
ATOM 911 N N . VAL A 1 112 ? 45.968 -9.488 25.821 1.00 51.31 112 VAL A N 1
ATOM 912 C CA . VAL A 1 112 ? 46.147 -10.716 26.603 1.00 51.31 112 VAL A CA 1
ATOM 913 C C . VAL A 1 112 ? 45.416 -10.550 27.942 1.00 51.31 112 VAL A C 1
ATOM 915 O O . VAL A 1 112 ? 45.977 -10.050 28.917 1.00 51.31 112 VAL A O 1
ATOM 918 N N . LEU A 1 113 ? 44.134 -10.920 27.962 1.00 51.03 113 LEU A N 1
ATOM 919 C CA . LEU A 1 113 ? 43.296 -11.018 29.151 1.00 51.03 113 LEU A CA 1
ATOM 920 C C . LEU A 1 113 ? 43.702 -12.260 29.943 1.00 51.03 113 LEU A C 1
ATOM 922 O O . LEU A 1 113 ? 44.015 -13.315 29.390 1.00 51.03 113 LEU A O 1
ATOM 926 N N . THR A 1 114 ? 43.708 -12.129 31.263 1.00 64.69 114 THR A N 1
ATOM 927 C CA . THR A 1 114 ? 44.029 -13.237 32.168 1.00 64.69 114 THR A CA 1
ATOM 928 C C . THR A 1 114 ? 42.941 -14.324 32.119 1.00 64.69 114 THR A C 1
ATOM 930 O O . THR A 1 114 ? 41.769 -14.021 31.895 1.00 64.69 114 THR A O 1
ATOM 933 N N . GLU A 1 115 ? 43.302 -15.601 32.338 1.00 60.50 115 GLU A N 1
ATOM 934 C CA . GLU A 1 115 ? 42.388 -16.768 32.241 1.00 60.50 115 GLU A CA 1
ATOM 935 C C . GLU A 1 115 ? 41.071 -16.613 33.035 1.00 60.50 115 GLU A C 1
ATOM 937 O O . GLU A 1 115 ? 40.050 -17.190 32.661 1.00 60.50 115 GLU A O 1
ATOM 942 N N . GLU A 1 116 ? 41.064 -15.834 34.121 1.00 62.75 116 GLU A N 1
ATOM 943 C CA . GLU A 1 116 ? 39.866 -15.595 34.936 1.00 62.75 116 GLU A CA 1
ATOM 944 C C . GLU A 1 116 ? 38.889 -14.581 34.319 1.00 62.75 116 GLU A C 1
ATOM 946 O O . GLU A 1 116 ? 37.677 -14.701 34.508 1.00 62.75 116 GLU A O 1
ATOM 951 N N . GLU A 1 117 ? 39.376 -13.599 33.560 1.00 63.16 117 GLU A N 1
ATOM 952 C CA . GLU A 1 117 ? 38.528 -12.611 32.879 1.00 63.16 117 GLU A CA 1
ATOM 953 C C . GLU A 1 117 ? 37.901 -13.194 31.608 1.00 63.16 117 GLU A C 1
ATOM 955 O O . GLU A 1 117 ? 36.747 -12.897 31.295 1.00 63.16 117 GLU A O 1
ATOM 960 N N . LEU A 1 118 ? 38.616 -14.109 30.946 1.00 60.31 118 LEU A N 1
ATOM 961 C CA . LEU A 1 118 ? 38.121 -14.895 29.814 1.00 60.31 118 LEU A CA 1
ATOM 962 C C . LEU A 1 118 ? 36.934 -15.782 30.215 1.00 60.31 118 LEU A C 1
ATOM 964 O O . LEU A 1 118 ? 35.899 -15.761 29.553 1.00 60.31 118 LEU A O 1
ATOM 968 N N . ARG A 1 119 ? 37.020 -16.470 31.363 1.00 68.50 119 ARG A N 1
ATOM 969 C CA . ARG A 1 119 ? 35.901 -17.276 31.884 1.00 68.50 119 ARG A CA 1
ATOM 970 C C . ARG A 1 119 ? 34.677 -16.438 32.238 1.00 68.50 119 ARG A C 1
ATOM 972 O O . ARG A 1 119 ? 33.559 -16.857 31.966 1.00 68.50 119 ARG A O 1
ATOM 979 N N . ARG A 1 120 ? 34.869 -15.237 32.793 1.00 74.00 120 ARG A N 1
ATOM 980 C CA . ARG A 1 120 ? 33.751 -14.326 33.092 1.00 74.00 120 ARG A CA 1
ATOM 981 C C . ARG A 1 120 ? 33.071 -13.812 31.827 1.00 74.00 120 ARG A C 1
ATOM 983 O O . ARG A 1 120 ? 31.848 -13.711 31.806 1.00 74.00 120 ARG A O 1
ATOM 990 N N . GLN A 1 121 ? 33.834 -13.519 30.774 1.00 68.06 121 GLN A N 1
ATOM 991 C CA . GLN A 1 121 ? 33.256 -13.150 29.481 1.00 68.06 121 GLN A CA 1
ATOM 992 C C . GLN A 1 121 ? 32.517 -14.320 28.827 1.00 68.06 121 GLN A C 1
ATOM 994 O O . GLN A 1 121 ? 31.446 -14.109 28.263 1.00 68.06 121 GLN 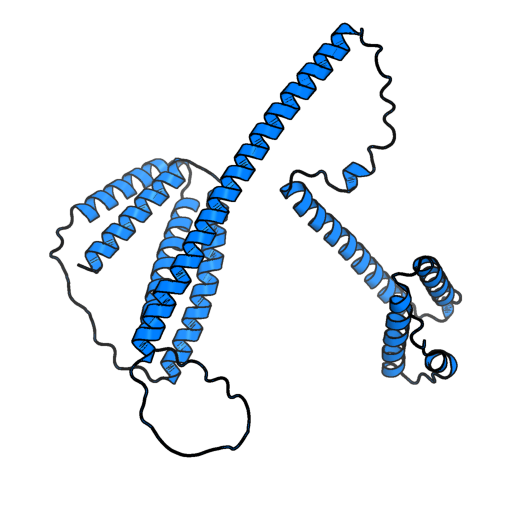A O 1
ATOM 999 N N . GLU A 1 122 ? 33.041 -15.543 28.913 1.00 71.19 122 GLU A N 1
ATOM 1000 C CA . GLU A 1 122 ? 32.355 -16.739 28.412 1.00 71.19 122 GLU A CA 1
ATOM 1001 C C . GLU A 1 122 ? 31.046 -17.007 29.168 1.00 71.19 122 GLU A C 1
ATOM 1003 O O . GLU A 1 122 ? 30.016 -17.240 28.536 1.00 71.19 122 GLU A O 1
ATOM 1008 N N . GLU A 1 123 ? 31.047 -16.894 30.498 1.00 74.88 123 GLU A N 1
ATOM 1009 C CA . GLU A 1 123 ? 29.841 -17.025 31.325 1.00 74.88 123 GLU A CA 1
ATOM 1010 C C . GLU A 1 123 ? 28.807 -15.935 31.008 1.00 74.88 123 GLU A C 1
ATOM 1012 O O . GLU A 1 123 ? 27.623 -16.235 30.853 1.00 74.88 123 GLU A O 1
ATOM 1017 N N . GLU A 1 124 ? 29.234 -14.680 30.831 1.00 76.00 124 GLU A N 1
ATOM 1018 C CA . GLU A 1 124 ? 28.333 -13.581 30.467 1.00 76.00 124 GLU A CA 1
ATOM 1019 C C . GLU A 1 124 ? 27.779 -13.738 29.039 1.00 76.00 124 GLU A C 1
ATOM 1021 O O . GLU A 1 124 ? 26.618 -13.410 28.772 1.00 76.00 124 GLU A O 1
ATOM 1026 N N . ARG A 1 125 ? 28.578 -14.277 28.108 1.00 70.62 125 ARG A N 1
ATOM 1027 C CA . ARG A 1 125 ? 28.123 -14.614 26.753 1.00 70.62 125 ARG A CA 1
ATOM 1028 C C . ARG A 1 125 ? 27.093 -15.735 26.769 1.00 70.62 125 ARG A C 1
ATOM 1030 O O . ARG A 1 125 ? 26.058 -15.582 26.125 1.00 70.62 125 ARG A O 1
ATOM 1037 N N . LEU A 1 126 ? 27.340 -16.797 27.532 1.00 73.56 126 LEU A N 1
ATOM 1038 C CA . LEU A 1 126 ? 26.402 -17.908 27.699 1.00 73.56 126 LEU A CA 1
ATOM 1039 C C . LEU A 1 126 ? 25.102 -17.447 28.368 1.00 73.56 126 LEU A C 1
ATOM 1041 O O . LEU A 1 126 ? 24.019 -17.841 27.948 1.00 73.56 126 LEU A O 1
ATOM 1045 N N . GLU A 1 127 ? 25.172 -16.561 29.364 1.00 76.44 127 GLU A N 1
ATOM 1046 C CA . GLU A 1 127 ? 23.973 -16.032 30.019 1.00 76.44 127 GLU A CA 1
ATOM 1047 C C . GLU A 1 127 ? 23.147 -15.133 29.082 1.00 76.44 127 GLU A C 1
ATOM 1049 O O . GLU A 1 127 ? 21.913 -15.165 29.103 1.00 76.44 127 GLU A O 1
ATOM 1054 N N . ARG A 1 128 ? 23.803 -14.347 28.219 1.00 73.12 128 ARG A N 1
ATOM 1055 C CA . ARG A 1 128 ? 23.117 -13.567 27.176 1.00 73.12 128 ARG A CA 1
ATOM 1056 C C . ARG A 1 128 ? 22.487 -14.469 26.120 1.00 73.12 128 ARG A C 1
ATOM 1058 O O . ARG A 1 128 ? 21.340 -14.226 25.755 1.00 73.12 128 ARG A O 1
ATOM 1065 N N . GLU A 1 129 ? 23.193 -15.506 25.682 1.00 72.06 129 GLU A N 1
ATOM 1066 C CA . GLU A 1 129 ? 22.693 -16.483 24.711 1.00 72.06 129 GLU A CA 1
ATOM 1067 C C . GLU A 1 129 ? 21.461 -17.219 25.252 1.00 72.06 129 GLU A C 1
ATOM 1069 O O . GLU A 1 129 ? 20.436 -17.256 24.580 1.00 72.06 129 GLU A O 1
ATOM 1074 N N . LEU A 1 130 ? 21.481 -17.654 26.516 1.00 77.50 130 LEU A N 1
ATOM 1075 C CA . LEU A 1 130 ? 20.324 -18.274 27.172 1.00 77.50 130 LEU A CA 1
ATOM 1076 C C . LEU A 1 130 ? 19.120 -17.326 27.276 1.00 77.50 130 LEU A C 1
ATOM 1078 O O . LEU A 1 130 ? 17.985 -17.736 27.037 1.00 77.50 130 LEU A O 1
ATOM 1082 N N . ARG A 1 131 ? 19.342 -16.043 27.591 1.00 75.31 131 ARG A N 1
ATOM 1083 C CA . ARG A 1 131 ? 18.262 -15.037 27.618 1.00 75.31 131 ARG A CA 1
ATOM 1084 C C . ARG A 1 131 ? 17.713 -14.751 26.220 1.00 75.31 131 ARG A C 1
ATOM 1086 O O . ARG A 1 131 ? 16.526 -14.459 26.074 1.00 75.31 131 ARG A O 1
ATOM 1093 N N . GLU A 1 132 ? 18.547 -14.796 25.187 1.00 69.94 132 GLU A N 1
ATOM 1094 C CA . GLU A 1 132 ? 18.106 -14.646 23.799 1.00 69.94 132 GLU A CA 1
ATOM 1095 C C . GLU A 1 132 ? 17.338 -15.877 23.311 1.00 69.94 132 GLU A C 1
ATOM 1097 O O . GLU A 1 132 ? 16.274 -15.717 22.707 1.00 69.94 132 GLU A O 1
ATOM 1102 N N . GLU A 1 133 ? 17.796 -17.083 23.646 1.00 75.94 133 GLU A N 1
ATOM 1103 C CA . GLU A 1 133 ? 17.084 -18.337 23.395 1.00 75.94 133 GLU A CA 1
ATOM 1104 C C . GLU A 1 133 ? 15.730 -18.370 24.107 1.00 75.94 133 GLU A C 1
ATOM 1106 O O . GLU A 1 133 ? 14.728 -18.714 23.486 1.00 75.94 133 GLU A O 1
ATOM 1111 N N . GLU A 1 134 ? 15.647 -17.921 25.362 1.00 79.44 134 GLU A N 1
ATOM 1112 C CA . GLU A 1 134 ? 14.381 -17.830 26.099 1.00 79.44 134 GLU A CA 1
ATOM 1113 C C . GLU A 1 134 ? 13.407 -16.844 25.428 1.00 79.44 134 GLU A C 1
ATOM 1115 O O . GLU A 1 134 ? 12.214 -17.123 25.270 1.00 79.44 134 GLU A O 1
ATOM 1120 N N . ARG A 1 135 ? 13.913 -15.704 24.935 1.00 74.69 135 ARG A N 1
ATOM 1121 C CA . ARG A 1 135 ? 13.107 -14.731 24.176 1.00 74.69 135 ARG A CA 1
ATOM 1122 C C . ARG A 1 135 ? 12.662 -15.267 22.817 1.00 74.69 135 ARG A C 1
ATOM 1124 O O . ARG A 1 135 ? 11.572 -14.912 22.356 1.00 74.69 135 ARG A O 1
ATOM 1131 N N . LEU A 1 136 ? 13.483 -16.079 22.157 1.00 73.69 136 LEU A N 1
ATOM 1132 C CA . LEU A 1 136 ? 13.140 -16.734 20.896 1.00 73.69 136 LEU A CA 1
ATOM 1133 C C . LEU A 1 136 ? 12.113 -17.847 21.117 1.00 73.69 136 LEU A C 1
ATOM 1135 O O . LEU A 1 136 ? 11.104 -17.869 20.412 1.00 73.69 136 LEU A O 1
ATOM 1139 N N . ALA A 1 137 ? 12.291 -18.675 22.144 1.00 83.81 137 ALA A N 1
ATOM 1140 C CA . ALA A 1 137 ? 11.348 -19.716 22.536 1.00 83.81 137 ALA A CA 1
ATOM 1141 C C . ALA A 1 137 ? 9.972 -19.128 22.885 1.00 83.81 137 ALA A C 1
ATOM 1143 O O . ALA A 1 137 ? 8.953 -19.616 22.399 1.00 83.81 137 ALA A O 1
ATOM 1144 N N . ALA A 1 138 ? 9.922 -18.009 23.619 1.00 82.00 138 ALA A N 1
ATOM 1145 C CA . ALA A 1 138 ? 8.669 -17.315 23.920 1.00 82.00 138 ALA A CA 1
ATOM 1146 C C . ALA A 1 138 ? 7.944 -16.820 22.651 1.00 82.00 138 ALA A C 1
ATOM 1148 O O . ALA A 1 138 ? 6.723 -16.953 22.529 1.00 82.00 138 ALA A O 1
ATOM 1149 N N . ARG A 1 139 ? 8.691 -16.290 21.670 1.00 75.44 139 ARG A N 1
ATOM 1150 C CA . ARG A 1 139 ? 8.134 -15.870 20.371 1.00 75.44 139 ARG A CA 1
ATOM 1151 C C . ARG A 1 139 ? 7.668 -17.055 19.526 1.00 75.44 139 ARG A C 1
ATOM 1153 O O . ARG A 1 139 ? 6.666 -16.940 18.818 1.00 75.44 139 ARG A O 1
ATOM 1160 N N . GLU A 1 140 ? 8.375 -18.179 19.569 1.00 75.38 140 GLU A N 1
ATOM 1161 C CA . GLU A 1 140 ? 7.977 -19.399 18.866 1.00 75.38 140 GLU A CA 1
ATOM 1162 C C . GLU A 1 140 ? 6.734 -20.039 19.483 1.00 75.38 140 GLU A C 1
ATOM 1164 O O . GLU A 1 140 ? 5.838 -20.450 18.744 1.00 75.38 140 GLU A O 1
ATOM 1169 N N . GLU A 1 141 ? 6.610 -20.050 20.810 1.00 80.94 141 GLU A N 1
ATOM 1170 C CA . GLU A 1 141 ? 5.396 -20.507 21.488 1.00 80.94 141 GLU A CA 1
ATOM 1171 C C . GLU A 1 141 ? 4.189 -19.624 21.164 1.00 80.94 141 GLU A C 1
ATOM 1173 O O . GLU A 1 141 ? 3.102 -20.143 20.893 1.00 80.94 141 GLU A O 1
ATOM 1178 N N . GLU A 1 142 ? 4.361 -18.300 21.131 1.00 76.88 142 GLU A N 1
ATOM 1179 C CA . GLU A 1 142 ? 3.301 -17.377 20.721 1.00 76.88 142 GLU A CA 1
ATOM 1180 C C . GLU A 1 142 ? 2.892 -17.621 19.263 1.00 76.88 142 GLU A C 1
ATOM 1182 O O . GLU A 1 142 ? 1.701 -17.730 18.954 1.00 76.88 142 GLU A O 1
ATOM 1187 N N . ARG A 1 143 ? 3.871 -17.803 18.367 1.00 83.38 143 ARG A N 1
ATOM 1188 C CA . ARG A 1 143 ? 3.620 -18.198 16.977 1.00 83.38 143 ARG A CA 1
ATOM 1189 C C . ARG A 1 143 ? 2.857 -19.511 16.882 1.00 83.38 143 ARG A C 1
ATOM 1191 O O . ARG A 1 143 ? 1.914 -19.589 16.098 1.00 83.38 143 ARG A O 1
ATOM 1198 N N . ARG A 1 144 ? 3.234 -20.520 17.669 1.00 85.94 144 ARG A N 1
ATOM 1199 C CA . ARG A 1 144 ? 2.580 -21.832 17.665 1.00 85.94 144 ARG A CA 1
ATOM 1200 C C . ARG A 1 144 ? 1.142 -21.730 18.159 1.00 85.94 144 ARG A C 1
ATOM 1202 O O . ARG A 1 144 ? 0.248 -22.263 17.513 1.00 85.94 144 ARG A O 1
ATOM 1209 N N . ARG A 1 145 ? 0.890 -20.971 19.233 1.00 87.06 145 ARG A N 1
ATOM 1210 C CA . ARG A 1 145 ? -0.471 -20.687 19.729 1.00 87.06 145 ARG A CA 1
ATOM 1211 C C . ARG A 1 145 ? -1.314 -19.963 18.683 1.00 87.06 145 ARG A C 1
ATOM 1213 O O . ARG A 1 145 ? -2.485 -20.289 18.508 1.00 87.06 145 ARG A O 1
ATOM 1220 N N . ASN A 1 146 ? -0.726 -19.009 17.966 1.00 80.81 146 ASN A N 1
ATOM 1221 C CA . ASN A 1 146 ? -1.422 -18.260 16.923 1.00 80.81 146 ASN A CA 1
ATOM 1222 C C . ASN A 1 146 ? -1.709 -19.135 15.686 1.00 80.81 146 ASN A C 1
ATOM 1224 O O . ASN A 1 146 ? -2.803 -19.085 15.125 1.00 80.81 146 ASN A O 1
ATOM 1228 N N . GLU A 1 147 ? -0.776 -20.008 15.298 1.00 82.31 147 GLU A N 1
ATOM 1229 C CA . GLU A 1 147 ? -0.971 -20.992 14.228 1.00 82.31 147 GLU A CA 1
ATOM 1230 C C . GLU A 1 147 ? -2.032 -22.039 14.600 1.00 82.31 147 GLU A C 1
ATOM 1232 O O . GLU A 1 147 ? -2.904 -22.349 13.790 1.00 82.31 147 GLU A O 1
ATOM 1237 N N . GLU A 1 148 ? -2.025 -22.539 15.837 1.00 83.12 148 GLU A N 1
ATOM 1238 C CA . GLU A 1 148 ? -3.052 -23.445 16.360 1.00 83.12 148 GLU A CA 1
ATOM 1239 C C . GLU A 1 148 ? -4.431 -22.765 16.407 1.00 83.12 148 GLU A C 1
ATOM 1241 O O . GLU A 1 148 ? -5.425 -23.373 16.000 1.00 83.12 148 GLU A O 1
ATOM 1246 N N . ALA A 1 149 ? -4.505 -21.489 16.805 1.00 80.38 149 ALA A N 1
ATOM 1247 C CA . ALA A 1 149 ? -5.736 -20.699 16.785 1.00 80.38 149 ALA A CA 1
ATOM 1248 C C . ALA A 1 149 ? -6.252 -20.466 15.354 1.00 80.38 149 ALA A C 1
ATOM 1250 O O . ALA A 1 149 ? -7.448 -20.621 15.090 1.00 80.38 149 ALA A O 1
ATOM 1251 N N . LEU A 1 1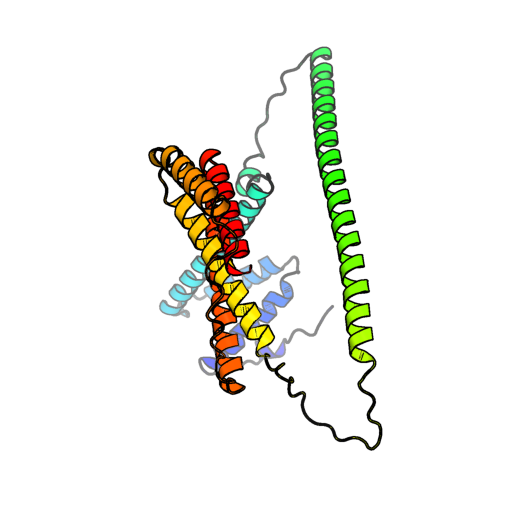50 ? -5.361 -20.163 14.405 1.00 75.38 150 LEU A N 1
ATOM 1252 C CA . LEU A 1 150 ? -5.699 -20.055 12.984 1.00 75.38 150 LEU A CA 1
ATOM 1253 C C . LEU A 1 150 ? -6.161 -21.396 12.411 1.00 75.38 150 LEU A C 1
ATOM 1255 O O . LEU A 1 150 ? -7.143 -21.436 11.674 1.00 75.38 150 LEU A O 1
ATOM 1259 N N . ARG A 1 151 ? -5.521 -22.505 12.790 1.00 78.56 151 ARG A N 1
ATOM 1260 C CA . ARG A 1 151 ? -5.899 -23.859 12.368 1.00 78.56 151 ARG A CA 1
ATOM 1261 C C . ARG A 1 151 ? -7.246 -24.284 12.953 1.00 78.56 151 ARG A C 1
ATOM 1263 O O . ARG A 1 151 ? -8.045 -24.901 12.251 1.00 78.56 151 ARG A O 1
ATOM 1270 N N . ALA A 1 152 ? -7.530 -23.935 14.207 1.00 75.00 152 ALA A N 1
ATOM 1271 C CA . ALA A 1 152 ? -8.830 -24.154 14.836 1.00 75.00 152 ALA A CA 1
ATOM 1272 C C . ALA A 1 152 ? -9.927 -23.321 14.157 1.00 75.00 152 ALA A C 1
ATOM 1274 O O . ALA A 1 152 ? -11.004 -23.841 13.863 1.00 75.00 152 ALA A O 1
ATOM 1275 N N . ARG A 1 153 ? -9.633 -22.058 13.828 1.00 68.19 153 ARG A N 1
ATOM 1276 C CA . ARG A 1 153 ? -10.552 -21.180 13.096 1.00 68.19 153 ARG A CA 1
ATOM 1277 C C . ARG A 1 153 ? -10.792 -21.668 11.665 1.00 68.19 153 ARG A C 1
ATOM 1279 O O . ARG A 1 153 ? -11.937 -21.695 11.237 1.00 68.19 153 ARG A O 1
ATOM 1286 N N . ALA A 1 154 ? -9.760 -22.131 10.961 1.00 64.12 154 ALA A N 1
ATOM 1287 C CA . ALA A 1 154 ? -9.890 -22.723 9.628 1.00 64.12 154 ALA A CA 1
ATOM 1288 C C . ALA A 1 154 ? -10.789 -23.972 9.645 1.00 64.12 154 ALA A C 1
ATOM 1290 O O . ALA A 1 154 ? -11.669 -24.108 8.802 1.00 64.12 154 ALA A O 1
ATOM 1291 N N . ARG A 1 155 ? -10.653 -24.831 10.666 1.00 63.03 155 ARG A N 1
ATOM 1292 C CA . ARG A 1 155 ? -11.537 -25.996 10.853 1.00 63.03 155 ARG A CA 1
ATOM 1293 C C . ARG A 1 155 ? -12.996 -25.609 11.132 1.00 63.03 155 ARG A C 1
ATOM 1295 O O . ARG A 1 155 ? -13.891 -26.309 10.679 1.00 63.03 155 ARG A O 1
ATOM 1302 N N . GLN A 1 156 ? -13.246 -24.513 11.853 1.00 59.09 156 GLN A N 1
ATOM 1303 C CA . GLN A 1 156 ? -14.609 -24.034 12.137 1.00 59.09 156 GLN A CA 1
ATOM 1304 C C . GLN A 1 156 ? -15.284 -23.362 10.935 1.00 59.09 156 GLN A C 1
ATOM 1306 O O . GLN A 1 156 ? -16.509 -23.417 10.819 1.00 59.09 156 GLN A O 1
ATOM 1311 N N . VAL A 1 157 ? -14.502 -22.725 10.058 1.00 54.97 157 VAL A N 1
ATOM 1312 C CA . VAL A 1 157 ? -15.022 -22.051 8.861 1.00 54.97 157 VAL A CA 1
ATOM 1313 C C . VAL A 1 157 ? -15.455 -23.065 7.797 1.00 54.97 157 VAL A C 1
ATOM 1315 O O . VAL A 1 157 ? -16.440 -22.809 7.114 1.00 54.97 157 VAL A O 1
ATOM 1318 N N . ASP A 1 158 ? -14.834 -24.247 7.725 1.00 55.50 158 ASP A N 1
ATOM 1319 C CA . ASP A 1 158 ? -15.243 -25.278 6.762 1.00 55.50 158 ASP A CA 1
ATOM 1320 C C . ASP A 1 158 ? -16.464 -26.095 7.199 1.00 55.50 158 ASP A C 1
ATOM 1322 O O . ASP A 1 158 ? -17.288 -26.423 6.357 1.00 55.50 158 ASP A O 1
ATOM 1326 N N . THR A 1 159 ? -16.661 -26.419 8.481 1.00 64.06 159 THR A N 1
ATOM 1327 C CA . THR A 1 159 ? -17.793 -27.293 8.851 1.00 64.06 159 THR A CA 1
ATOM 1328 C C . THR A 1 159 ? -19.129 -26.560 8.836 1.00 64.06 159 THR A C 1
ATOM 1330 O O . THR A 1 159 ? -20.091 -27.077 8.286 1.00 64.06 159 THR A O 1
ATOM 1333 N N . LYS A 1 160 ? -19.198 -25.338 9.380 1.00 60.81 160 LYS A N 1
ATOM 1334 C CA . LYS A 1 160 ? -20.462 -24.585 9.452 1.00 60.81 160 LYS A CA 1
ATOM 1335 C C . LYS A 1 160 ? -20.891 -24.023 8.098 1.00 60.81 160 LYS A C 1
ATOM 1337 O O . LYS A 1 160 ? -22.062 -24.126 7.756 1.00 60.81 160 LYS A O 1
ATOM 1342 N N . ALA A 1 161 ? -19.954 -23.502 7.301 1.00 62.78 161 ALA A N 1
ATOM 1343 C CA . ALA A 1 161 ? -20.271 -23.002 5.963 1.00 62.78 161 ALA A CA 1
ATOM 1344 C C . ALA A 1 161 ? -20.628 -24.144 4.998 1.00 62.78 161 ALA A C 1
ATOM 1346 O O . ALA A 1 161 ? -21.519 -23.990 4.167 1.00 62.78 161 ALA A O 1
ATOM 1347 N N . MET A 1 162 ? -19.979 -25.310 5.117 1.00 58.69 162 MET A N 1
ATOM 1348 C CA . MET A 1 162 ? -20.308 -26.478 4.297 1.00 58.69 162 MET A CA 1
ATOM 1349 C C . MET A 1 162 ? -21.641 -27.108 4.716 1.00 58.69 162 MET A C 1
ATOM 1351 O O . MET A 1 162 ? -22.393 -27.539 3.849 1.00 58.69 162 MET A O 1
ATOM 1355 N N . GLU A 1 163 ? -21.974 -27.112 6.008 1.00 65.62 163 GLU A N 1
ATOM 1356 C CA . GLU A 1 163 ? -23.265 -27.587 6.519 1.00 65.62 163 GLU A CA 1
ATOM 1357 C C . GLU A 1 163 ? -24.415 -26.638 6.135 1.00 65.62 163 GLU A C 1
ATOM 1359 O O . GLU A 1 163 ? -25.453 -27.109 5.677 1.00 65.62 163 GLU A O 1
ATOM 1364 N N . GLU A 1 164 ? -24.209 -25.316 6.173 1.00 65.56 164 GLU A N 1
ATOM 1365 C CA . GLU A 1 164 ? -25.154 -24.332 5.617 1.00 65.56 164 GLU A CA 1
ATOM 1366 C C . GLU A 1 164 ? -25.287 -24.453 4.089 1.00 65.56 164 GLU A C 1
ATOM 1368 O O . GLU A 1 164 ? -26.396 -24.380 3.558 1.00 65.56 164 GLU A O 1
ATOM 1373 N N . MET A 1 165 ? -24.192 -24.690 3.353 1.00 61.44 165 MET A N 1
ATOM 1374 C CA . MET A 1 165 ? -24.262 -24.955 1.910 1.00 61.44 165 MET A CA 1
ATOM 1375 C C . MET A 1 165 ? -24.969 -26.277 1.596 1.00 61.44 165 MET A C 1
ATOM 1377 O O . MET A 1 165 ? -25.713 -26.335 0.622 1.00 61.44 165 MET A O 1
ATOM 1381 N N . LEU A 1 166 ? -24.781 -27.321 2.407 1.00 62.84 166 LEU A N 1
ATOM 1382 C CA . LEU A 1 166 ? -25.464 -28.608 2.260 1.00 62.84 166 LEU A CA 1
ATOM 1383 C C . LEU A 1 166 ? -26.955 -28.493 2.589 1.00 62.84 166 LEU A C 1
ATOM 1385 O O . LEU A 1 166 ? -27.771 -29.002 1.827 1.00 62.84 166 LEU A O 1
ATOM 1389 N N . GLN A 1 167 ? -27.333 -27.773 3.648 1.00 61.50 167 GLN A N 1
ATOM 1390 C CA . GLN A 1 167 ? -28.739 -27.500 3.971 1.00 61.50 167 GLN A CA 1
ATOM 1391 C C . GLN A 1 167 ? -29.422 -26.670 2.875 1.00 61.50 167 GLN A C 1
ATOM 1393 O O . GLN A 1 167 ? -30.546 -26.981 2.481 1.00 61.50 167 GLN A O 1
ATOM 1398 N N . ASN A 1 168 ? -28.718 -25.690 2.301 1.00 55.84 168 ASN A N 1
ATOM 1399 C CA . ASN A 1 168 ? -29.205 -24.905 1.163 1.00 55.84 168 ASN A CA 1
ATOM 1400 C C . ASN A 1 168 ? -29.179 -25.673 -0.178 1.00 55.84 168 ASN A C 1
ATOM 1402 O O . ASN A 1 168 ? -29.844 -25.262 -1.128 1.00 55.84 168 ASN A O 1
ATOM 1406 N N . ALA A 1 169 ? -28.452 -26.793 -0.277 1.00 48.38 169 ALA A N 1
ATOM 1407 C CA . ALA A 1 169 ? -28.360 -27.618 -1.487 1.00 48.38 169 ALA A CA 1
ATOM 1408 C C . ALA A 1 169 ? -29.399 -28.756 -1.561 1.00 48.38 169 ALA A C 1
ATOM 1410 O O . ALA A 1 169 ? -29.553 -29.368 -2.618 1.00 48.38 169 ALA A O 1
ATOM 1411 N N . VAL A 1 170 ? -30.150 -29.040 -0.489 1.00 45.34 170 VAL A N 1
ATOM 1412 C CA . VAL A 1 170 ? -31.104 -30.172 -0.435 1.00 45.34 170 VAL A CA 1
ATOM 1413 C C . VAL A 1 170 ? -32.443 -29.903 -1.158 1.00 45.34 170 VAL A C 1
ATOM 1415 O O . VAL A 1 170 ? -33.263 -30.809 -1.282 1.00 45.34 170 VAL A O 1
ATOM 1418 N N . VAL A 1 171 ? -32.670 -28.721 -1.750 1.00 47.75 171 VAL A N 1
ATOM 1419 C CA . VAL A 1 171 ? -33.945 -28.394 -2.441 1.00 47.75 171 VAL A CA 1
ATOM 1420 C C . VAL A 1 171 ? -33.771 -27.987 -3.911 1.00 47.75 171 VAL A C 1
ATOM 1422 O O . VAL A 1 171 ? -34.462 -27.109 -4.413 1.00 47.75 171 VAL A O 1
ATOM 1425 N N . LEU A 1 172 ? -32.884 -28.647 -4.660 1.00 43.53 172 LEU A N 1
ATOM 1426 C CA . LEU A 1 172 ? -32.895 -28.549 -6.128 1.00 43.53 172 LEU A CA 1
ATOM 1427 C C . LEU A 1 172 ? -32.788 -29.926 -6.774 1.00 43.53 172 LEU A C 1
ATOM 1429 O O . LEU A 1 172 ? -31.779 -30.295 -7.366 1.00 43.53 172 LEU A O 1
ATOM 1433 N N . ASN A 1 173 ? -33.889 -30.668 -6.693 1.00 40.53 173 ASN A N 1
ATOM 1434 C CA . ASN A 1 173 ? -34.139 -31.782 -7.592 1.00 40.53 173 ASN A CA 1
ATOM 1435 C C . ASN A 1 173 ? -35.506 -31.605 -8.280 1.00 40.53 173 ASN A C 1
ATOM 1437 O O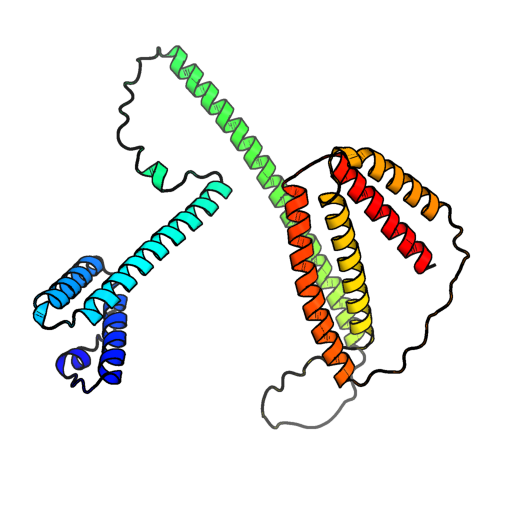 . ASN A 1 173 ? -36.512 -32.105 -7.780 1.00 40.53 173 ASN A O 1
ATOM 1441 N N . PRO A 1 174 ? -35.575 -30.918 -9.435 1.00 44.91 174 PRO A N 1
ATOM 1442 C CA . PRO A 1 174 ? -36.546 -31.226 -10.467 1.00 44.91 174 PRO A CA 1
ATOM 1443 C C . PRO A 1 174 ? -35.825 -32.013 -11.568 1.00 44.91 174 PRO A C 1
ATOM 1445 O O . PRO A 1 174 ? -34.931 -31.513 -12.252 1.00 44.91 174 PRO A O 1
ATOM 1448 N N . GLY A 1 175 ? -36.180 -33.287 -11.687 1.00 36.44 175 GLY A N 1
ATOM 1449 C CA . GLY A 1 175 ? -35.545 -34.215 -12.604 1.00 36.44 175 GLY A CA 1
ATOM 1450 C C . GLY A 1 175 ? -35.830 -33.973 -14.092 1.00 36.44 175 GLY A C 1
ATOM 1451 O O . GLY A 1 175 ? -36.810 -33.348 -14.484 1.00 36.44 175 GLY A O 1
ATOM 1452 N N . HIS A 1 176 ? -34.986 -34.655 -14.872 1.00 39.88 176 HIS A N 1
ATOM 1453 C CA . HIS A 1 176 ? -35.258 -35.326 -16.149 1.00 39.88 176 HIS A CA 1
ATOM 1454 C C . HIS A 1 176 ? -35.006 -34.613 -17.502 1.00 39.88 176 HIS A C 1
ATOM 1456 O O . HIS A 1 176 ? -35.792 -33.799 -17.963 1.00 39.88 176 HIS A O 1
ATOM 1462 N N . LEU A 1 177 ? -33.995 -35.182 -18.203 1.00 39.44 177 LEU A N 1
ATOM 1463 C CA . LEU A 1 177 ? -33.830 -35.369 -19.666 1.00 39.44 177 LEU A CA 1
ATOM 1464 C C . LEU A 1 177 ? -33.381 -34.108 -20.446 1.00 39.44 177 LEU A C 1
ATOM 1466 O O . LEU A 1 177 ? -34.053 -33.097 -20.407 1.00 39.44 177 LEU A O 1
ATOM 1470 N N . LYS A 1 178 ? -32.315 -34.055 -21.260 1.00 41.09 178 LYS A N 1
ATOM 1471 C CA . LYS A 1 178 ? -31.420 -35.029 -21.922 1.00 41.09 178 LYS A CA 1
ATOM 1472 C C . LYS A 1 178 ? -30.216 -34.231 -22.547 1.00 41.09 178 LYS A C 1
ATOM 1474 O O . LYS A 1 178 ? -30.128 -33.034 -22.299 1.00 41.09 178 LYS A O 1
ATOM 1479 N N . PRO A 1 179 ? -29.249 -34.843 -23.273 1.00 52.38 179 PRO A N 1
ATOM 1480 C CA . PRO A 1 179 ? -27.811 -34.585 -23.110 1.00 52.38 179 PRO A CA 1
ATOM 1481 C C . PRO A 1 179 ? -27.129 -33.727 -24.200 1.00 52.38 179 PRO A C 1
ATOM 1483 O O . PRO A 1 179 ? -27.664 -33.532 -25.281 1.00 52.38 179 PRO A O 1
ATOM 1486 N N . LYS A 1 180 ? -25.864 -33.373 -23.907 1.00 48.09 180 LYS A N 1
ATOM 1487 C CA . LYS A 1 180 ? -24.726 -33.099 -24.816 1.00 48.09 180 LYS A CA 1
ATOM 1488 C C . LYS A 1 180 ? -24.956 -32.136 -25.991 1.00 48.09 180 LYS A C 1
ATOM 1490 O O . LYS A 1 180 ? -25.352 -32.569 -27.062 1.00 48.09 180 LYS A O 1
ATOM 1495 N N . THR A 1 181 ? -24.392 -30.934 -25.865 1.00 36.25 181 THR A N 1
ATOM 1496 C CA . THR A 1 181 ? -23.622 -30.271 -26.937 1.00 36.25 181 THR A CA 1
ATOM 1497 C C . THR A 1 181 ? -22.677 -29.248 -26.315 1.00 36.25 181 THR A C 1
ATOM 1499 O O . THR A 1 181 ? -23.066 -28.508 -25.415 1.00 36.25 181 THR A O 1
ATOM 1502 N N . GLY A 1 182 ? -21.416 -29.263 -26.747 1.00 36.84 182 GLY A N 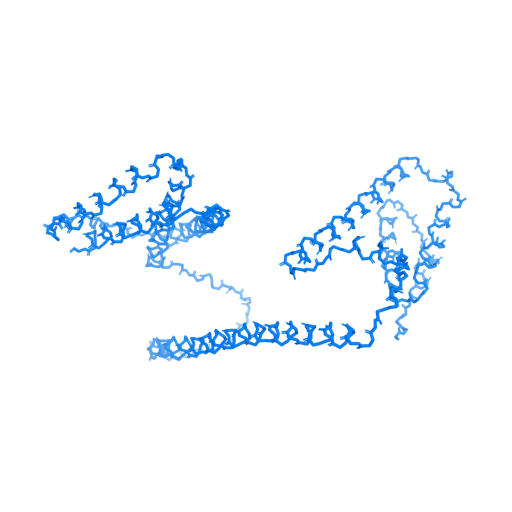1
ATOM 1503 C CA . GLY A 1 182 ? -20.364 -28.392 -26.234 1.00 36.84 182 GLY A CA 1
ATOM 1504 C C . GLY A 1 182 ? -20.506 -26.927 -26.647 1.00 36.84 182 GLY A C 1
ATOM 1505 O O . GLY A 1 182 ? -21.311 -26.574 -27.503 1.00 36.84 182 GLY A O 1
ATOM 1506 N N . GLY A 1 183 ? -19.653 -26.090 -26.057 1.00 36.84 183 GLY A N 1
ATOM 1507 C CA . GLY A 1 183 ? -19.437 -24.719 -26.506 1.00 36.84 183 GLY A CA 1
ATOM 1508 C C . GLY A 1 183 ? -19.341 -23.718 -25.363 1.00 36.84 183 GLY A C 1
ATOM 1509 O O . GLY A 1 183 ? -20.342 -23.394 -24.747 1.00 36.84 183 GLY A O 1
ATOM 1510 N N . LYS A 1 184 ? -18.121 -23.199 -25.169 1.00 37.25 184 LYS A N 1
ATOM 1511 C CA . LYS A 1 184 ? -17.753 -21.952 -24.476 1.00 37.25 184 LYS A CA 1
ATOM 1512 C C . LYS A 1 184 ? -18.273 -21.791 -23.041 1.00 37.25 184 LYS A C 1
ATOM 1514 O O . LYS A 1 184 ? -19.436 -21.493 -22.804 1.00 37.25 184 LYS A O 1
ATOM 1519 N N . GLN A 1 185 ? -17.334 -21.842 -22.094 1.00 38.84 185 GLN A N 1
ATOM 1520 C CA . GLN A 1 185 ? -17.468 -21.230 -20.772 1.00 38.84 185 GLN A CA 1
ATOM 1521 C C . GLN A 1 185 ? -17.854 -19.747 -20.927 1.00 38.84 185 GLN A C 1
ATOM 1523 O O . GLN A 1 185 ? -17.003 -18.862 -20.983 1.00 38.84 185 GLN A O 1
ATOM 1528 N N . GLN A 1 186 ? -19.152 -19.457 -20.991 1.00 38.12 186 GLN A N 1
ATOM 1529 C CA . GLN A 1 186 ? -19.656 -18.214 -20.440 1.00 38.12 186 GLN A CA 1
ATOM 1530 C C . GLN A 1 186 ? -19.466 -18.347 -18.936 1.00 38.12 186 GLN A C 1
ATOM 1532 O O . GLN A 1 186 ? -20.178 -19.100 -18.276 1.00 38.12 186 GLN A O 1
ATOM 1537 N N . GLN A 1 187 ? -18.472 -17.634 -18.404 1.00 41.19 187 GLN A N 1
ATOM 1538 C CA . GLN A 1 187 ? -18.485 -17.243 -17.004 1.00 41.19 187 GLN A CA 1
ATOM 1539 C C . GLN A 1 187 ? -19.875 -16.667 -16.737 1.00 41.19 187 GLN A C 1
ATOM 1541 O O . GLN A 1 187 ? -20.203 -15.576 -17.213 1.00 41.19 187 GLN A O 1
ATOM 1546 N N . GLN A 1 188 ? -20.712 -17.424 -16.029 1.00 42.50 188 GLN A N 1
ATOM 1547 C CA . GLN A 1 188 ? -21.893 -16.878 -15.390 1.00 42.50 188 GLN A CA 1
ATOM 1548 C C . GLN A 1 188 ? -21.371 -15.761 -14.491 1.00 42.50 188 GLN A C 1
ATOM 1550 O O . GLN A 1 188 ? -20.808 -16.012 -13.427 1.00 42.50 188 GLN A O 1
ATOM 1555 N N . LYS A 1 189 ? -21.468 -14.511 -14.961 1.00 52.25 189 LYS A N 1
ATOM 1556 C CA . LYS A 1 189 ? -21.325 -13.342 -14.101 1.00 52.25 189 LYS A CA 1
ATOM 1557 C C . LYS A 1 189 ? -22.370 -13.538 -13.015 1.00 52.25 189 LYS A C 1
ATOM 1559 O O . LYS A 1 189 ? -23.555 -13.380 -13.298 1.00 52.25 189 LYS A O 1
ATOM 1564 N N . LYS A 1 190 ? -21.923 -13.955 -11.827 1.00 60.16 190 LYS A N 1
ATOM 1565 C CA . LYS A 1 190 ? -22.736 -14.031 -10.615 1.00 60.16 190 LYS A CA 1
ATOM 1566 C C . LYS A 1 190 ? -23.460 -12.688 -10.515 1.00 60.16 190 LYS A C 1
ATOM 1568 O O . LYS A 1 190 ? -22.806 -11.656 -10.361 1.00 60.16 190 LYS A O 1
ATOM 1573 N N . GLN A 1 191 ? -24.763 -12.687 -10.792 1.00 66.06 191 GLN A N 1
ATOM 1574 C CA . GLN A 1 191 ? -25.558 -11.466 -10.750 1.00 66.06 191 GLN A CA 1
ATOM 1575 C C . GLN A 1 191 ? -25.611 -11.040 -9.291 1.00 66.06 191 GLN A C 1
ATOM 1577 O O . GLN A 1 191 ? -25.981 -11.845 -8.441 1.00 66.06 191 GLN A O 1
ATOM 1582 N N . VAL A 1 192 ? -25.182 -9.810 -9.015 1.00 75.00 192 VAL A N 1
ATOM 1583 C CA . VAL A 1 192 ? -25.232 -9.267 -7.659 1.00 75.00 192 VAL A CA 1
ATOM 1584 C C . VAL A 1 192 ? -26.697 -9.097 -7.275 1.00 75.00 192 VAL A C 1
ATOM 1586 O O . VAL A 1 192 ? -27.470 -8.534 -8.055 1.00 75.00 192 VAL A O 1
ATOM 1589 N N . THR A 1 193 ? -27.081 -9.611 -6.111 1.00 81.75 193 THR A N 1
ATOM 1590 C CA . THR A 1 193 ? -28.454 -9.492 -5.595 1.00 81.75 193 THR A CA 1
ATOM 1591 C C . THR A 1 193 ? -28.682 -8.132 -4.925 1.00 81.75 193 THR A C 1
ATOM 1593 O O . THR A 1 193 ? -27.734 -7.424 -4.584 1.00 81.75 193 THR A O 1
ATOM 1596 N N . GLU A 1 194 ? -29.943 -7.729 -4.738 1.00 79.62 194 GLU A N 1
ATOM 1597 C CA . GLU A 1 194 ? -30.262 -6.479 -4.026 1.00 79.62 194 GLU A CA 1
ATOM 1598 C C . GLU A 1 194 ? -29.809 -6.511 -2.557 1.00 79.62 194 GLU A C 1
ATOM 1600 O O . GLU A 1 194 ? -29.412 -5.476 -2.020 1.00 79.62 194 GLU A O 1
ATOM 1605 N N . ASP A 1 195 ? -29.807 -7.688 -1.929 1.00 79.94 195 ASP A N 1
ATOM 1606 C CA . ASP A 1 195 ? -29.344 -7.863 -0.551 1.00 79.94 195 ASP A CA 1
ATOM 1607 C C . ASP A 1 195 ? -27.819 -7.717 -0.448 1.00 79.94 195 ASP A C 1
ATOM 1609 O O . ASP A 1 195 ? -27.338 -6.939 0.376 1.00 79.94 195 ASP A O 1
ATOM 1613 N N . GLU A 1 196 ? -27.058 -8.345 -1.355 1.00 82.44 196 GLU A N 1
ATOM 1614 C CA . GLU A 1 196 ? -25.601 -8.139 -1.463 1.00 82.44 196 GLU A CA 1
ATOM 1615 C C . GLU A 1 196 ? -25.262 -6.659 -1.722 1.00 82.44 196 GLU A C 1
ATOM 1617 O O . GLU A 1 196 ? -24.257 -6.139 -1.234 1.00 82.44 196 GLU A O 1
ATOM 1622 N N . LEU A 1 197 ? -26.101 -5.948 -2.483 1.00 83.75 197 LEU A N 1
ATOM 1623 C CA . LEU A 1 197 ? -25.925 -4.520 -2.730 1.00 83.75 197 LEU A CA 1
ATOM 1624 C C . LEU A 1 197 ? -26.107 -3.692 -1.452 1.00 83.75 197 LEU A C 1
ATOM 1626 O O . LEU A 1 197 ? -25.280 -2.824 -1.176 1.00 83.75 197 LEU A O 1
ATOM 1630 N N . ARG A 1 198 ? -27.152 -3.967 -0.661 1.00 82.00 198 ARG A N 1
ATOM 1631 C CA . ARG A 1 198 ? -27.385 -3.296 0.631 1.00 82.00 198 ARG A CA 1
ATOM 1632 C C . ARG A 1 198 ? -26.271 -3.582 1.627 1.00 82.00 198 ARG A C 1
ATOM 1634 O O . ARG A 1 198 ? -25.850 -2.676 2.343 1.00 82.00 198 ARG A O 1
ATOM 1641 N N . GLU A 1 199 ? -25.768 -4.811 1.646 1.00 84.56 199 GLU A N 1
ATOM 1642 C CA . GLU A 1 199 ? -24.631 -5.174 2.486 1.00 84.56 199 GLU A CA 1
ATOM 1643 C C . GLU A 1 199 ? -23.385 -4.366 2.100 1.00 84.56 199 GLU A C 1
ATOM 1645 O O . GLU A 1 199 ? -22.761 -3.745 2.960 1.00 84.56 199 GLU A O 1
ATOM 1650 N N . MET A 1 200 ? -23.067 -4.277 0.803 1.00 83.56 200 MET A N 1
ATOM 1651 C CA . MET A 1 200 ? -21.956 -3.449 0.322 1.00 83.56 200 MET A CA 1
ATOM 1652 C C . MET A 1 200 ? -22.142 -1.963 0.658 1.00 83.56 200 MET A C 1
ATOM 1654 O O . MET A 1 200 ? -21.171 -1.291 1.000 1.00 83.56 200 MET A O 1
ATOM 1658 N N . GLU A 1 201 ? -23.365 -1.432 0.597 1.00 85.75 201 GLU A N 1
ATOM 1659 C CA . GLU A 1 201 ? -23.658 -0.055 1.022 1.00 85.75 201 GLU A CA 1
ATOM 1660 C C . GLU A 1 201 ? -23.400 0.151 2.518 1.00 85.75 201 GLU A C 1
ATOM 1662 O O . GLU A 1 201 ? -22.760 1.133 2.900 1.00 85.75 201 GLU A O 1
ATOM 1667 N N . SER A 1 202 ? -23.829 -0.799 3.352 1.00 84.50 202 SER A N 1
ATOM 1668 C CA . SER A 1 202 ? -23.557 -0.788 4.792 1.00 84.50 202 SER A CA 1
ATOM 1669 C C . SER A 1 202 ? -22.055 -0.855 5.083 1.00 84.50 202 SER A C 1
ATOM 1671 O O . SER A 1 202 ? -21.555 -0.119 5.934 1.00 84.50 202 SER A O 1
ATOM 1673 N N . GLN A 1 203 ? -21.312 -1.696 4.357 1.00 86.69 203 GLN A N 1
ATOM 1674 C CA . GLN A 1 203 ? -19.858 -1.809 4.493 1.00 86.69 203 GLN A CA 1
ATOM 1675 C C . GLN A 1 203 ? -19.144 -0.508 4.100 1.00 86.69 203 GLN A C 1
ATOM 1677 O O . GLN A 1 203 ? -18.236 -0.070 4.806 1.00 86.69 203 GLN A O 1
ATOM 1682 N N . VAL A 1 204 ? -19.570 0.148 3.012 1.00 87.50 204 VAL A N 1
ATOM 1683 C CA . VAL A 1 204 ? -19.035 1.462 2.615 1.00 87.50 204 VAL A CA 1
ATOM 1684 C C . VAL A 1 204 ? -19.294 2.494 3.710 1.00 87.50 204 VAL A C 1
ATOM 1686 O O . VAL A 1 204 ? -18.367 3.203 4.094 1.00 87.50 204 VAL A O 1
ATOM 1689 N N . ALA A 1 205 ? -20.517 2.564 4.240 1.00 87.25 205 ALA A N 1
ATOM 1690 C CA . ALA A 1 205 ? -20.866 3.512 5.295 1.00 87.25 205 ALA A CA 1
ATOM 1691 C C . ALA A 1 205 ? -20.027 3.299 6.568 1.00 87.25 205 ALA A C 1
ATOM 1693 O O . ALA A 1 205 ? -19.508 4.264 7.129 1.00 87.25 205 ALA A O 1
ATOM 1694 N N . ALA A 1 206 ? -19.832 2.044 6.985 1.00 86.19 206 ALA A N 1
ATOM 1695 C CA . ALA A 1 206 ? -18.998 1.706 8.136 1.00 86.19 206 ALA A CA 1
ATOM 1696 C C . ALA A 1 206 ? -17.527 2.105 7.925 1.00 86.19 206 ALA A C 1
ATOM 1698 O O . ALA A 1 206 ? -16.922 2.721 8.802 1.00 86.19 206 ALA A O 1
ATOM 1699 N N . LEU A 1 207 ? -16.963 1.817 6.746 1.00 87.75 207 LEU A N 1
ATOM 1700 C CA . LEU A 1 207 ? -15.585 2.192 6.418 1.00 87.75 207 LEU A CA 1
ATOM 1701 C C . LEU A 1 207 ? -15.390 3.707 6.318 1.00 87.75 207 LEU A C 1
ATOM 1703 O O . LEU A 1 207 ? -14.330 4.198 6.702 1.00 87.75 207 LEU A O 1
ATOM 1707 N N . MET A 1 208 ? -16.381 4.457 5.826 1.00 88.94 208 MET A N 1
ATOM 1708 C CA . MET A 1 208 ? -16.307 5.921 5.829 1.00 88.94 208 MET A CA 1
ATOM 1709 C C . MET A 1 208 ? -16.287 6.475 7.253 1.00 88.94 208 MET A C 1
ATOM 1711 O O . MET A 1 208 ? -15.397 7.263 7.556 1.00 88.94 208 MET A O 1
ATOM 1715 N N . LYS A 1 209 ? -17.173 6.001 8.144 1.00 88.81 209 LYS A N 1
ATOM 1716 C CA . LYS A 1 209 ? -17.169 6.407 9.562 1.00 88.81 209 LYS A CA 1
ATOM 1717 C C . LYS A 1 209 ? -15.828 6.090 10.239 1.00 88.81 209 LYS A C 1
ATOM 1719 O O . LYS A 1 209 ? -15.269 6.927 10.941 1.00 88.81 209 LYS A O 1
ATOM 1724 N N . GLU A 1 210 ? -15.265 4.904 9.990 1.00 89.12 210 GLU A N 1
ATOM 1725 C CA . GLU A 1 210 ? -13.950 4.520 10.525 1.00 89.12 210 GLU A CA 1
ATOM 1726 C C . GLU A 1 210 ? -12.821 5.422 9.993 1.00 89.12 210 GLU A C 1
ATOM 1728 O O . GLU A 1 210 ? -11.962 5.858 10.762 1.00 89.12 210 GLU A O 1
ATOM 1733 N N . LYS A 1 211 ? -12.833 5.734 8.691 1.00 92.50 211 LYS A N 1
ATOM 1734 C CA . LYS A 1 211 ? -11.876 6.653 8.064 1.00 92.50 211 LYS A CA 1
ATOM 1735 C C . LYS A 1 211 ? -11.980 8.058 8.662 1.00 92.50 211 LYS A C 1
ATOM 1737 O O . LYS A 1 211 ? -10.954 8.623 9.026 1.00 92.50 211 LYS A O 1
ATOM 1742 N N . GLU A 1 212 ? -13.187 8.609 8.767 1.00 90.12 212 GLU A N 1
ATOM 1743 C CA . GLU A 1 212 ? -13.439 9.940 9.332 1.00 90.12 212 GLU A CA 1
ATOM 1744 C C . GLU A 1 212 ? -12.973 10.024 10.785 1.00 90.12 212 GLU A C 1
ATOM 1746 O O . GLU A 1 212 ? -12.318 10.992 11.163 1.00 90.12 212 GLU A O 1
ATOM 1751 N N . ARG A 1 213 ? -13.218 8.980 11.586 1.00 91.69 213 ARG A N 1
ATOM 1752 C CA . ARG A 1 213 ? -12.722 8.903 12.964 1.00 91.69 213 ARG A CA 1
ATOM 1753 C C . ARG A 1 213 ? -11.197 8.949 13.020 1.00 91.69 213 ARG A C 1
ATOM 1755 O O . ARG A 1 213 ? -10.643 9.744 13.771 1.00 91.69 213 ARG A O 1
ATOM 1762 N N . LEU A 1 214 ? -10.520 8.118 12.223 1.00 91.69 214 LEU A N 1
ATOM 1763 C CA . LEU A 1 214 ? -9.054 8.096 12.158 1.00 91.69 214 LEU A CA 1
ATOM 1764 C C . LEU A 1 214 ? -8.483 9.445 11.711 1.00 91.69 214 LEU A C 1
ATOM 1766 O O . LEU A 1 214 ? -7.515 9.924 12.291 1.00 91.69 214 LEU A O 1
ATOM 1770 N N . GLN A 1 215 ? -9.097 10.059 10.701 1.00 92.38 215 GLN A N 1
ATOM 1771 C CA . GLN A 1 215 ? -8.693 11.363 10.192 1.00 92.38 215 GLN A CA 1
ATOM 1772 C C . GLN A 1 215 ? -8.871 12.460 11.249 1.00 92.38 215 GLN A C 1
ATOM 1774 O O . GLN A 1 215 ? -7.935 13.207 11.500 1.00 92.38 215 GLN A O 1
ATOM 1779 N N . THR A 1 216 ? -10.019 12.490 11.932 1.00 90.19 216 THR A N 1
ATOM 1780 C CA . THR A 1 216 ? -10.301 13.455 13.010 1.00 90.19 216 THR A CA 1
ATOM 1781 C C . THR A 1 216 ? -9.239 13.394 14.108 1.00 90.19 216 THR A C 1
ATOM 1783 O O . THR A 1 216 ? -8.743 14.423 14.556 1.00 90.19 216 THR A O 1
ATOM 1786 N N . VAL A 1 217 ? -8.859 12.184 14.534 1.00 91.56 217 VAL A N 1
ATOM 1787 C CA . VAL A 1 217 ? -7.853 11.989 15.590 1.00 91.56 217 VAL A CA 1
ATOM 1788 C C . VAL A 1 217 ? -6.459 12.433 15.133 1.00 91.56 217 VAL A C 1
ATOM 1790 O O . VAL A 1 217 ? -5.739 13.042 15.918 1.00 91.56 217 VAL A O 1
ATOM 1793 N N . LEU A 1 218 ? -6.089 12.155 13.879 1.00 89.62 218 LEU A N 1
ATOM 1794 C CA . LEU A 1 218 ? -4.799 12.563 13.308 1.00 89.62 218 LEU A CA 1
ATOM 1795 C C . LEU A 1 218 ? -4.684 14.078 13.108 1.00 89.62 218 LEU A C 1
ATOM 1797 O O . LEU A 1 218 ? -3.611 14.636 13.304 1.00 89.62 218 LEU A O 1
ATOM 1801 N N . GLU A 1 219 ? -5.773 14.735 12.709 1.00 91.06 219 GLU A N 1
ATOM 1802 C CA . GLU A 1 219 ? -5.812 16.187 12.487 1.00 91.06 219 GLU A CA 1
ATOM 1803 C C . GLU A 1 219 ? -5.890 16.986 13.796 1.00 91.06 219 GLU A C 1
ATOM 1805 O O . GLU A 1 219 ? -5.588 18.178 13.802 1.00 91.06 219 GLU A O 1
ATOM 1810 N N . THR A 1 220 ? -6.262 16.345 14.910 1.00 88.94 220 THR A N 1
ATOM 1811 C CA . THR A 1 220 ? -6.294 16.995 16.225 1.00 88.94 220 THR A CA 1
ATOM 1812 C C . THR A 1 220 ? -4.868 17.208 16.741 1.00 88.94 220 THR A C 1
ATOM 1814 O O . THR A 1 220 ? -4.084 16.260 16.881 1.00 88.94 220 THR A O 1
ATOM 1817 N N . SER A 1 221 ? -4.537 18.464 17.044 1.00 87.94 221 SER A N 1
ATOM 1818 C CA . SER A 1 221 ? -3.255 18.844 17.640 1.00 87.94 221 SER A CA 1
ATOM 1819 C C . SER A 1 221 ? -3.139 18.320 19.075 1.00 87.94 221 SER A C 1
ATOM 1821 O O . SER A 1 221 ? -4.141 18.122 19.761 1.00 87.94 221 SER A O 1
ATOM 1823 N N . GLU A 1 222 ? -1.914 18.098 19.556 1.00 86.31 222 GLU A N 1
ATOM 1824 C CA . GLU A 1 222 ? -1.686 17.548 20.902 1.00 86.31 222 GLU A CA 1
ATOM 1825 C C . GLU A 1 222 ? -2.268 18.428 22.019 1.00 86.31 222 GLU A C 1
ATOM 1827 O O . GLU A 1 222 ? -2.765 17.913 23.020 1.00 86.31 222 GLU A O 1
ATOM 1832 N N . GLU A 1 223 ? -2.285 19.746 21.810 1.00 87.94 223 GLU A N 1
ATOM 1833 C CA . GLU A 1 223 ? -2.855 20.732 22.735 1.00 87.94 223 GLU A CA 1
ATOM 1834 C C . GLU A 1 223 ? -4.387 20.632 22.832 1.00 87.94 223 GLU A C 1
ATOM 1836 O O . GLU A 1 223 ? -4.967 20.872 23.893 1.00 87.94 223 GLU A O 1
ATOM 1841 N N . GLU A 1 224 ? -5.055 20.236 21.745 1.00 89.81 224 GLU A N 1
ATOM 1842 C CA . GLU A 1 224 ? -6.514 20.111 21.667 1.00 89.81 224 GLU A CA 1
ATOM 1843 C C . GLU A 1 224 ? -7.025 18.723 22.088 1.00 89.81 224 GLU A C 1
ATOM 1845 O O . GLU A 1 224 ? -8.211 18.575 22.403 1.00 89.81 224 GLU A O 1
ATOM 1850 N N . LEU A 1 225 ? -6.153 17.705 22.138 1.00 87.75 225 LEU A N 1
ATOM 1851 C CA . LEU A 1 225 ? -6.523 16.325 22.484 1.00 87.75 225 LEU A CA 1
ATOM 1852 C C . LEU A 1 225 ? -7.294 16.203 23.809 1.00 87.75 225 LEU A C 1
ATOM 1854 O O . LEU A 1 225 ? -8.315 15.509 23.815 1.00 87.75 225 LEU A O 1
ATOM 1858 N N . PRO A 1 226 ? -6.888 16.853 24.921 1.00 88.75 226 PRO A N 1
ATOM 1859 C CA . PRO A 1 226 ? -7.616 16.740 26.182 1.00 88.75 226 PRO A CA 1
ATOM 1860 C C . PRO A 1 226 ? -9.045 17.285 26.081 1.00 88.75 226 PRO A C 1
ATOM 1862 O O . PRO A 1 226 ? -9.983 16.633 26.536 1.00 88.75 226 PRO A O 1
ATOM 1865 N N . ALA A 1 227 ? -9.220 18.441 25.432 1.00 90.12 227 ALA A N 1
ATOM 1866 C CA . ALA A 1 227 ? -10.524 19.078 25.251 1.00 90.12 227 ALA A CA 1
ATOM 1867 C C . ALA A 1 227 ? -11.432 18.263 24.314 1.00 90.12 227 ALA A C 1
ATOM 1869 O O . ALA A 1 227 ? -12.626 18.090 24.573 1.00 90.12 227 ALA A O 1
ATOM 1870 N N . LYS A 1 228 ? -10.864 17.697 23.244 1.00 90.56 228 LYS A N 1
ATOM 1871 C CA . LYS A 1 228 ? -11.596 16.818 22.325 1.00 90.56 228 LYS A CA 1
ATOM 1872 C C . LYS A 1 228 ? -12.012 15.509 22.977 1.00 90.56 228 LYS A C 1
ATOM 1874 O O . LYS A 1 228 ? -13.096 15.000 22.702 1.00 90.56 228 LYS A O 1
ATOM 1879 N N . LEU A 1 229 ? -11.189 14.978 23.871 1.00 90.12 229 LEU A N 1
ATOM 1880 C CA . LEU A 1 229 ? -11.496 13.772 24.626 1.00 90.12 229 LEU A CA 1
ATOM 1881 C C . LEU A 1 229 ? -12.610 14.007 25.651 1.00 90.12 229 LEU A C 1
ATOM 1883 O O . LEU A 1 229 ? -13.489 13.153 25.783 1.00 90.12 229 LEU A O 1
ATOM 1887 N N . THR A 1 230 ? -12.634 15.159 26.329 1.00 89.12 230 THR A N 1
ATOM 1888 C CA . THR A 1 230 ? -13.767 15.527 27.195 1.00 89.12 230 THR A CA 1
ATOM 1889 C C . THR A 1 230 ? -15.050 15.703 26.389 1.00 89.12 230 THR A C 1
ATOM 1891 O O . THR A 1 230 ? -16.062 15.096 26.734 1.00 89.12 230 THR A O 1
ATOM 1894 N N . GLU A 1 231 ? -14.989 16.416 25.259 1.00 90.56 231 GLU A N 1
ATOM 1895 C CA . GLU A 1 231 ? -16.135 16.610 24.361 1.00 90.56 231 GLU A CA 1
ATOM 1896 C C . GLU A 1 231 ? -16.678 15.262 23.850 1.00 90.56 231 GLU A C 1
ATOM 1898 O O . GLU A 1 231 ? -17.881 15.001 23.890 1.00 90.56 231 GLU A O 1
ATOM 1903 N N . ALA A 1 232 ? -15.797 14.353 23.422 1.00 89.25 232 ALA A N 1
ATOM 1904 C CA . ALA A 1 232 ? -16.187 13.031 22.939 1.00 89.25 232 ALA A CA 1
ATOM 1905 C C . ALA A 1 232 ? -16.833 12.168 24.038 1.00 89.25 232 ALA A C 1
ATOM 1907 O O . ALA A 1 232 ? -17.799 11.450 23.765 1.00 89.25 232 ALA A O 1
ATOM 1908 N N . LYS A 1 233 ? -16.343 12.249 25.285 1.00 90.00 233 LYS A N 1
ATOM 1909 C CA . LYS A 1 233 ? -16.941 11.550 26.437 1.00 90.00 233 LYS A CA 1
ATOM 1910 C C . LYS A 1 233 ? -18.322 12.111 26.784 1.00 90.00 233 LYS A C 1
ATOM 1912 O O . LYS A 1 233 ? -19.237 11.333 27.049 1.00 90.00 233 LYS A O 1
ATOM 1917 N N . GLU A 1 234 ? -18.499 13.428 26.728 1.00 89.25 234 GLU A N 1
ATOM 1918 C CA . GLU A 1 234 ? -19.803 14.076 26.922 1.00 89.25 234 GLU A CA 1
ATOM 1919 C C . GLU A 1 234 ? -20.800 13.679 25.828 1.00 89.25 234 GLU A C 1
ATOM 1921 O O . GLU A 1 234 ? -21.938 13.312 26.126 1.00 89.25 234 GLU A O 1
ATOM 1926 N N . GLN A 1 235 ? -20.366 13.661 24.563 1.00 88.62 235 GLN A N 1
ATOM 1927 C CA . GLN A 1 235 ? -21.187 13.193 23.445 1.00 88.62 235 GLN A CA 1
ATOM 1928 C C . GLN A 1 235 ? -21.584 11.720 23.604 1.00 88.62 235 GLN A C 1
ATOM 1930 O O . GLN A 1 235 ? -22.739 11.369 23.361 1.00 88.62 235 GLN A O 1
ATOM 1935 N N . LEU A 1 236 ? -20.658 10.853 24.029 1.00 88.38 236 LEU A N 1
ATOM 1936 C CA . LEU A 1 236 ? -20.947 9.447 24.321 1.00 88.38 236 LEU A CA 1
ATOM 1937 C C . LEU A 1 236 ? -22.002 9.315 25.427 1.00 88.38 236 LEU A C 1
ATOM 1939 O O . LEU A 1 236 ? -22.976 8.581 25.250 1.00 88.38 236 LEU A O 1
ATOM 1943 N N . ALA A 1 237 ? -21.843 10.045 26.533 1.00 86.50 237 ALA A N 1
ATOM 1944 C CA . ALA A 1 237 ? -22.800 10.042 27.636 1.00 86.50 237 ALA A CA 1
ATOM 1945 C C . ALA A 1 237 ? -24.185 10.539 27.188 1.00 86.50 237 ALA A C 1
ATOM 1947 O O . ALA A 1 237 ? -25.199 9.926 27.518 1.00 86.50 237 ALA A O 1
ATOM 1948 N N . ALA A 1 238 ? -24.236 11.591 26.366 1.00 87.50 238 ALA A N 1
ATOM 1949 C CA . ALA A 1 238 ? -25.478 12.108 25.801 1.00 87.50 238 ALA A CA 1
ATOM 1950 C C . ALA A 1 238 ? -26.170 11.088 24.882 1.00 87.50 238 ALA A C 1
ATOM 1952 O O . ALA A 1 238 ? -27.390 10.947 24.936 1.00 87.50 238 ALA A O 1
ATOM 1953 N N . VAL A 1 239 ? -25.415 10.351 24.057 1.00 85.75 239 VAL A N 1
ATOM 1954 C CA . VAL A 1 239 ? -25.959 9.268 23.217 1.00 85.75 239 VAL A CA 1
ATOM 1955 C C . VAL A 1 239 ? -26.490 8.128 24.085 1.00 85.75 239 VAL A C 1
ATOM 1957 O O . VAL A 1 239 ? -27.598 7.660 23.850 1.00 85.75 239 VAL A O 1
ATOM 1960 N N . GLN A 1 240 ? -25.752 7.707 25.112 1.00 84.88 240 GLN A N 1
ATOM 1961 C CA . GLN A 1 240 ? -26.185 6.639 26.020 1.00 84.88 240 GLN A CA 1
ATOM 1962 C C . GLN A 1 240 ? -27.414 7.021 26.858 1.00 84.88 240 GLN A C 1
ATOM 1964 O O . GLN A 1 240 ? -28.204 6.149 27.211 1.00 84.88 240 GLN A O 1
ATOM 1969 N N . ALA A 1 241 ? -27.591 8.311 27.155 1.00 82.38 241 ALA A N 1
ATOM 1970 C CA . ALA A 1 241 ? -28.735 8.832 27.896 1.00 82.38 241 ALA A CA 1
ATOM 1971 C C . ALA A 1 241 ? -30.008 8.995 27.044 1.00 82.38 241 ALA A C 1
ATOM 1973 O O . ALA A 1 241 ? -31.088 9.193 27.606 1.00 82.38 241 ALA A O 1
ATOM 1974 N N . LYS A 1 242 ? -29.921 8.916 25.706 1.00 81.69 242 LYS A N 1
ATOM 1975 C CA . LYS A 1 242 ? -31.110 8.998 24.845 1.00 81.69 242 LYS A CA 1
ATOM 1976 C C . LYS A 1 242 ? -31.986 7.748 25.030 1.00 81.69 242 LYS A C 1
ATOM 1978 O O . LYS A 1 242 ? -31.491 6.629 24.881 1.00 81.69 242 LYS A O 1
ATOM 1983 N N . PRO A 1 243 ? -33.289 7.902 25.334 1.00 65.69 243 PRO A N 1
ATOM 1984 C CA . PRO A 1 243 ? -34.198 6.767 25.439 1.00 65.69 243 PRO A CA 1
ATOM 1985 C C . PRO A 1 243 ? -34.359 6.079 24.076 1.00 65.69 243 PRO A C 1
ATOM 1987 O O . PRO A 1 243 ? -34.448 6.743 23.047 1.00 65.69 243 PRO A O 1
ATOM 1990 N N . LYS A 1 244 ? -34.461 4.741 24.075 1.00 63.34 244 LYS A N 1
ATOM 1991 C CA . LYS A 1 244 ? -34.627 3.884 22.877 1.00 63.34 244 LYS A CA 1
ATOM 1992 C C . LYS A 1 244 ? -35.925 4.119 22.079 1.00 63.34 244 LYS A C 1
ATOM 1994 O O . LYS A 1 244 ? -36.250 3.328 21.208 1.00 63.34 244 LYS A O 1
ATOM 1999 N N . SER A 1 245 ? -36.725 5.125 22.421 1.00 53.25 245 SER A N 1
ATOM 2000 C CA . SER A 1 245 ? -38.118 5.244 21.981 1.00 53.25 245 SER A CA 1
ATOM 2001 C C . SER A 1 245 ? -38.382 6.418 21.041 1.00 53.25 245 SER A C 1
ATOM 2003 O O . SER A 1 245 ? -39.507 6.914 21.027 1.00 53.25 245 SER A O 1
ATOM 2005 N N . GLN A 1 246 ? -37.392 6.908 20.291 1.00 48.84 246 GLN A N 1
ATOM 2006 C CA . GLN A 1 246 ? -37.613 8.066 19.427 1.00 48.84 246 GLN A CA 1
ATOM 2007 C C . GLN A 1 246 ? -37.053 7.864 18.014 1.00 48.84 246 GLN A C 1
ATOM 2009 O O . GLN A 1 246 ? -35.848 7.757 17.817 1.00 48.84 246 GLN A O 1
ATOM 2014 N N . ASP A 1 247 ? -37.997 7.865 17.067 1.00 43.09 247 ASP A N 1
ATOM 2015 C CA . ASP A 1 247 ? -37.853 8.010 15.613 1.00 43.09 247 ASP A CA 1
ATOM 2016 C C . ASP A 1 247 ? -37.478 6.776 14.778 1.00 43.09 247 ASP A C 1
ATOM 2018 O O . ASP A 1 247 ? -36.679 6.824 13.844 1.00 43.09 247 ASP A O 1
ATOM 2022 N N . GLY A 1 248 ? -38.213 5.685 14.996 1.00 48.28 248 GLY A N 1
ATOM 2023 C CA . GLY A 1 248 ? -38.383 4.631 13.997 1.00 48.28 248 GLY A CA 1
ATOM 2024 C C . GLY A 1 248 ? -39.312 5.061 12.855 1.00 48.28 248 GLY A C 1
ATOM 2025 O O . GLY A 1 248 ? -40.469 4.652 12.820 1.00 48.28 248 GLY A O 1
ATOM 2026 N N . ALA A 1 249 ? -38.840 5.8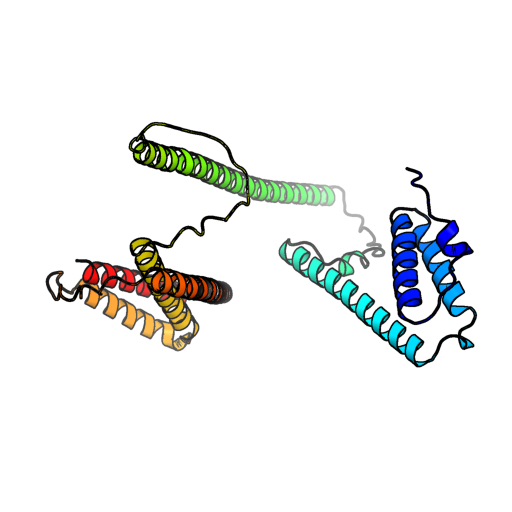71 11.903 1.00 48.25 249 ALA A N 1
ATOM 2027 C CA . ALA A 1 249 ? -39.534 6.043 10.624 1.00 48.25 249 ALA A CA 1
ATOM 2028 C C . ALA A 1 249 ? -38.625 6.628 9.537 1.00 48.25 249 ALA A C 1
ATOM 2030 O O . ALA A 1 249 ? -38.399 7.830 9.488 1.00 48.25 249 ALA A O 1
ATOM 2031 N N . THR A 1 250 ? -38.158 5.784 8.613 1.00 41.84 250 THR A N 1
ATOM 2032 C CA . THR A 1 250 ? -38.188 6.033 7.152 1.00 41.84 250 THR A CA 1
ATOM 2033 C C . THR A 1 250 ? -37.502 4.890 6.399 1.00 41.84 250 THR A C 1
ATOM 2035 O O . THR A 1 250 ? -36.557 5.069 5.632 1.00 41.84 250 THR A O 1
ATOM 2038 N N . THR A 1 251 ? -38.044 3.676 6.509 1.00 43.44 251 THR A N 1
ATOM 2039 C CA . THR A 1 251 ? -37.830 2.667 5.464 1.00 43.44 251 THR A CA 1
ATOM 2040 C C . THR A 1 251 ? -38.681 3.041 4.250 1.00 43.44 251 THR A C 1
ATOM 2042 O O . THR A 1 251 ? -39.729 2.463 3.964 1.00 43.44 251 THR A O 1
ATOM 2045 N N . SER A 1 252 ? -38.237 4.066 3.519 1.00 43.16 252 SER A N 1
ATOM 2046 C CA . SER A 1 252 ? -38.741 4.321 2.173 1.00 43.16 252 SER A CA 1
ATOM 2047 C C . SER A 1 252 ? -38.451 3.075 1.332 1.00 43.16 252 SER A C 1
ATOM 2049 O O . SER A 1 252 ? -37.300 2.738 1.050 1.00 43.16 252 SER A O 1
ATOM 2051 N N . LYS A 1 253 ? -39.506 2.325 0.985 1.00 46.38 253 LYS A N 1
ATOM 2052 C CA . LYS A 1 253 ? -39.423 1.202 0.047 1.00 46.38 253 LYS A CA 1
ATOM 2053 C C . LYS A 1 253 ? -38.936 1.752 -1.293 1.00 46.38 253 LYS A C 1
ATOM 2055 O O . LYS A 1 253 ? -39.725 2.262 -2.085 1.00 46.38 253 LYS A O 1
ATOM 2060 N N . LYS A 1 254 ? -37.622 1.693 -1.523 1.00 56.25 254 LYS A N 1
ATOM 2061 C CA . LYS A 1 254 ? -37.016 1.996 -2.822 1.00 56.25 254 LYS A CA 1
ATOM 2062 C C . LYS A 1 254 ? -37.614 1.047 -3.858 1.00 56.25 254 LYS A C 1
ATOM 2064 O O . LYS A 1 254 ? -37.710 -0.154 -3.614 1.00 56.25 254 LYS A O 1
ATOM 2069 N N . ALA A 1 255 ? -38.039 1.609 -4.986 1.00 57.34 255 ALA A N 1
ATOM 2070 C CA . ALA A 1 255 ? -38.532 0.843 -6.122 1.00 57.34 255 ALA A CA 1
ATOM 2071 C C . ALA A 1 255 ? -37.479 -0.196 -6.567 1.00 57.34 255 ALA A C 1
ATOM 2073 O O . ALA A 1 255 ? -36.282 0.104 -6.489 1.00 57.34 255 ALA A O 1
ATOM 2074 N N . PRO A 1 256 ? -37.906 -1.388 -7.027 1.00 64.44 256 PRO A N 1
ATOM 2075 C CA . PRO A 1 256 ? -36.990 -2.449 -7.435 1.00 64.44 256 PRO A CA 1
ATOM 2076 C C . PRO A 1 256 ? -36.080 -1.959 -8.565 1.00 64.44 256 PRO A C 1
ATOM 2078 O O . PRO A 1 256 ? -36.546 -1.357 -9.539 1.00 64.44 256 PRO A O 1
ATOM 2081 N N . MET A 1 257 ? -34.773 -2.177 -8.418 1.00 72.94 257 MET A N 1
ATOM 2082 C CA . MET A 1 257 ? -33.787 -1.707 -9.390 1.00 72.94 257 MET A CA 1
ATOM 2083 C C . MET A 1 257 ? -33.665 -2.693 -10.549 1.00 72.94 257 MET A C 1
ATOM 2085 O O . MET A 1 257 ? -33.753 -3.907 -10.377 1.00 72.94 257 MET A O 1
ATOM 2089 N N . GLN A 1 258 ? -33.411 -2.193 -11.762 1.00 78.56 258 GLN A N 1
ATOM 2090 C CA . GLN A 1 258 ? -33.156 -3.103 -12.878 1.00 78.56 258 GLN A CA 1
ATOM 2091 C C . GLN A 1 258 ? -31.816 -3.839 -12.677 1.00 78.56 258 GLN A C 1
ATOM 2093 O O . GLN A 1 258 ? -30.838 -3.215 -12.259 1.00 78.56 258 GLN A O 1
ATOM 2098 N N . PRO A 1 259 ? -31.681 -5.118 -13.081 1.00 75.50 259 PRO A N 1
ATOM 2099 C CA . PRO A 1 259 ? -30.449 -5.896 -12.889 1.00 75.50 259 PRO A CA 1
ATOM 2100 C C . PRO A 1 259 ? -29.177 -5.245 -13.461 1.00 75.50 259 PRO A C 1
ATOM 2102 O O . PRO A 1 259 ? -28.082 -5.401 -12.920 1.00 75.50 259 PRO A O 1
ATOM 2105 N N . LYS A 1 260 ? -29.293 -4.475 -14.553 1.00 80.56 260 LYS A N 1
ATOM 2106 C CA . LYS A 1 260 ? -28.166 -3.702 -15.110 1.00 80.56 260 LYS A CA 1
ATOM 2107 C C . LYS A 1 260 ? -27.716 -2.571 -14.176 1.00 80.56 260 LYS A C 1
ATOM 2109 O O . LYS A 1 260 ? -26.519 -2.334 -14.057 1.00 80.56 260 LYS A O 1
ATOM 2114 N N . GLN A 1 261 ? -28.657 -1.909 -13.503 1.00 81.81 261 GLN A N 1
ATOM 2115 C CA . GLN A 1 261 ? -28.378 -0.846 -12.534 1.00 81.81 261 GLN A CA 1
ATOM 2116 C C . GLN A 1 261 ? -27.761 -1.415 -11.253 1.00 81.81 261 GLN A C 1
ATOM 2118 O O . GLN A 1 261 ? -26.793 -0.848 -10.756 1.00 81.81 261 GLN A O 1
ATOM 2123 N N . ILE A 1 262 ? -28.251 -2.566 -10.777 1.00 81.38 262 ILE A N 1
ATOM 2124 C CA . ILE A 1 262 ? -27.691 -3.265 -9.608 1.00 81.38 262 ILE A CA 1
ATOM 2125 C C . ILE A 1 262 ? -26.223 -3.620 -9.855 1.00 81.38 262 ILE A C 1
ATOM 2127 O O . ILE A 1 262 ? -25.361 -3.285 -9.049 1.00 81.38 262 ILE A O 1
ATOM 2131 N N . ASN A 1 263 ? -25.906 -4.217 -11.008 1.00 83.00 263 ASN A N 1
ATOM 2132 C CA . ASN A 1 263 ? -24.526 -4.579 -11.335 1.00 83.00 263 ASN A CA 1
ATOM 2133 C C . ASN A 1 263 ? -23.610 -3.355 -11.517 1.00 83.00 263 ASN A C 1
ATOM 2135 O O . ASN A 1 263 ? -22.450 -3.400 -11.110 1.00 83.00 263 ASN A O 1
ATOM 2139 N N . ALA A 1 264 ? -24.113 -2.262 -12.102 1.00 84.00 264 ALA A N 1
ATOM 2140 C CA . ALA A 1 264 ? -23.351 -1.019 -12.235 1.00 84.00 264 ALA A CA 1
ATOM 2141 C C . ALA A 1 264 ? -23.045 -0.394 -10.863 1.00 84.00 264 ALA A C 1
ATOM 2143 O O . ALA A 1 264 ? -21.895 -0.068 -10.573 1.00 84.00 264 ALA A O 1
ATOM 2144 N N . ARG A 1 265 ? -24.052 -0.311 -9.985 1.00 87.25 265 ARG A N 1
ATOM 2145 C CA . ARG A 1 265 ? -23.911 0.203 -8.616 1.00 87.25 265 ARG A CA 1
ATOM 2146 C C . ARG A 1 265 ? -23.015 -0.692 -7.762 1.00 87.25 265 ARG A C 1
ATOM 2148 O O . ARG A 1 265 ? -22.184 -0.190 -7.019 1.00 87.25 265 ARG A O 1
ATOM 2155 N N . ALA A 1 266 ? -23.099 -2.009 -7.928 1.00 85.81 266 ALA A N 1
ATOM 2156 C CA . ALA A 1 266 ? -22.202 -2.958 -7.279 1.00 85.81 266 ALA A CA 1
ATOM 2157 C C . ALA A 1 266 ? -20.739 -2.767 -7.704 1.00 85.81 266 ALA A C 1
ATOM 2159 O O . ALA A 1 266 ? -19.842 -2.848 -6.869 1.00 85.81 266 ALA A O 1
ATOM 2160 N N . ALA A 1 267 ? -20.476 -2.504 -8.987 1.00 86.50 267 ALA A N 1
ATOM 2161 C CA . ALA A 1 267 ? -19.124 -2.217 -9.463 1.00 86.50 267 ALA A CA 1
ATOM 2162 C C . ALA A 1 267 ? -18.578 -0.906 -8.870 1.00 86.50 267 ALA A C 1
ATOM 2164 O O . ALA A 1 267 ? -17.431 -0.867 -8.423 1.00 86.50 267 ALA A O 1
ATOM 2165 N N . GLU A 1 268 ? -19.411 0.137 -8.800 1.00 89.50 268 GLU A N 1
ATOM 2166 C CA . GLU A 1 268 ? -19.062 1.405 -8.153 1.00 89.50 268 GLU A CA 1
ATOM 2167 C C . GLU A 1 268 ? -18.763 1.216 -6.658 1.00 89.50 268 GLU A C 1
ATOM 2169 O O . GLU A 1 268 ? -17.735 1.685 -6.167 1.00 89.50 268 GLU A O 1
ATOM 2174 N N . LEU A 1 269 ? -19.619 0.484 -5.938 1.00 89.31 269 LEU A N 1
ATOM 2175 C CA . LEU A 1 269 ? -19.426 0.184 -4.519 1.00 89.31 269 LEU A CA 1
ATOM 2176 C C . LEU A 1 269 ? -18.157 -0.635 -4.287 1.00 89.31 269 LEU A C 1
ATOM 2178 O O . LEU A 1 269 ? -17.393 -0.302 -3.392 1.00 89.31 269 LEU A O 1
ATOM 2182 N N . LYS A 1 270 ? -17.855 -1.631 -5.129 1.00 88.12 270 LYS A N 1
ATOM 2183 C CA . LYS A 1 270 ? -16.591 -2.385 -5.049 1.00 88.12 270 LYS A CA 1
ATOM 2184 C C . LYS A 1 270 ? -15.370 -1.487 -5.227 1.00 88.12 270 LYS A C 1
ATOM 2186 O O . LYS A 1 270 ? -14.398 -1.617 -4.485 1.00 88.12 270 LYS A O 1
ATOM 2191 N N . GLN A 1 271 ? -15.422 -0.554 -6.178 1.00 89.81 271 GLN A N 1
ATOM 2192 C CA . GLN A 1 271 ? -14.343 0.413 -6.366 1.00 89.81 271 GLN A CA 1
ATOM 2193 C C . GLN A 1 271 ? -14.211 1.348 -5.153 1.00 89.81 271 GLN A C 1
ATOM 2195 O O . GLN A 1 271 ? -13.094 1.617 -4.712 1.00 89.81 271 GLN A O 1
ATOM 2200 N N . LYS A 1 272 ? -15.332 1.824 -4.597 1.00 92.00 272 LYS A N 1
ATOM 2201 C CA . LYS A 1 272 ? -15.356 2.656 -3.384 1.00 92.00 272 LYS A CA 1
ATOM 2202 C C . LYS A 1 272 ? -14.808 1.912 -2.169 1.00 92.00 272 LYS A C 1
ATOM 2204 O O . LYS A 1 272 ? -13.948 2.464 -1.494 1.00 92.00 272 LYS A O 1
ATOM 2209 N N . LEU A 1 273 ? -15.229 0.667 -1.937 1.00 89.88 273 LEU A N 1
ATOM 2210 C CA . LEU A 1 273 ? -14.707 -0.193 -0.872 1.00 89.88 273 LEU A CA 1
ATOM 2211 C C . LEU A 1 273 ? -13.192 -0.333 -0.996 1.00 89.88 273 LEU A C 1
ATOM 2213 O O . LEU A 1 273 ? -12.483 -0.025 -0.050 1.00 89.88 273 LEU A O 1
ATOM 2217 N N . SER A 1 274 ? -12.688 -0.690 -2.181 1.00 88.94 274 SER A N 1
ATOM 2218 C CA . SER A 1 274 ? -11.246 -0.826 -2.411 1.00 88.94 274 SER A CA 1
ATOM 2219 C C . SER A 1 274 ? -10.475 0.458 -2.082 1.00 88.94 274 SER A C 1
ATOM 2221 O O . SER A 1 274 ? -9.470 0.398 -1.373 1.00 88.94 274 SER A O 1
ATOM 2223 N N . LYS A 1 275 ? -10.959 1.625 -2.531 1.00 92.69 275 LYS A N 1
ATOM 2224 C CA . LYS A 1 275 ? -10.332 2.922 -2.224 1.00 92.69 275 LYS A CA 1
ATOM 2225 C C . LYS A 1 275 ? -10.358 3.232 -0.726 1.00 92.69 275 LYS A C 1
ATOM 2227 O O . LYS A 1 275 ? -9.317 3.542 -0.152 1.00 92.69 275 LYS A O 1
ATOM 2232 N N . LEU A 1 276 ? -11.523 3.097 -0.090 1.00 90.62 276 LEU A N 1
ATOM 2233 C CA . LEU A 1 276 ? -11.696 3.369 1.337 1.00 90.62 276 LEU A CA 1
ATOM 2234 C C . LEU A 1 276 ? -10.845 2.437 2.201 1.00 90.62 276 LEU A C 1
ATOM 2236 O O . LEU A 1 276 ? -10.255 2.896 3.171 1.00 90.62 276 LEU A O 1
ATOM 2240 N N . THR A 1 277 ? -10.714 1.159 1.838 1.00 89.19 277 THR A N 1
ATOM 2241 C CA . THR A 1 277 ? -9.852 0.212 2.559 1.00 89.19 277 THR A CA 1
ATOM 2242 C C . THR A 1 277 ? -8.387 0.642 2.520 1.00 89.19 277 THR A C 1
ATOM 2244 O O . THR A 1 277 ? -7.716 0.605 3.553 1.00 89.19 277 THR A O 1
ATOM 2247 N N . VAL A 1 278 ? -7.879 1.079 1.362 1.00 91.31 278 VAL A N 1
ATOM 2248 C CA . VAL A 1 278 ? -6.490 1.550 1.232 1.00 91.31 278 VAL A CA 1
ATOM 2249 C C . VAL A 1 278 ? -6.271 2.831 2.038 1.00 91.31 278 VAL A C 1
ATOM 2251 O O . VAL A 1 278 ? -5.323 2.906 2.818 1.00 91.31 278 VAL A O 1
ATOM 2254 N N . GLU A 1 279 ? -7.162 3.816 1.906 1.00 90.62 279 GLU A N 1
ATOM 2255 C CA . GLU A 1 279 ? -7.072 5.080 2.648 1.00 90.62 279 GLU A CA 1
ATOM 2256 C C . GLU A 1 279 ? -7.158 4.865 4.161 1.00 90.62 279 GLU A C 1
ATOM 2258 O O . GLU A 1 279 ? -6.324 5.381 4.904 1.00 90.62 279 GLU A O 1
ATOM 2263 N N . ARG A 1 280 ? -8.108 4.043 4.620 1.00 92.69 280 ARG A N 1
ATOM 2264 C CA . ARG A 1 280 ? -8.246 3.676 6.032 1.00 92.69 280 ARG A CA 1
ATOM 2265 C C . ARG A 1 280 ? -6.995 2.978 6.553 1.00 92.69 280 ARG A C 1
ATOM 2267 O O . ARG A 1 280 ? -6.545 3.275 7.653 1.00 92.69 280 ARG A O 1
ATOM 2274 N N . THR A 1 281 ? -6.407 2.075 5.768 1.00 89.81 281 THR A N 1
ATOM 2275 C CA . THR A 1 281 ? -5.166 1.383 6.151 1.00 89.81 281 THR A CA 1
ATOM 2276 C C . THR A 1 281 ? -3.999 2.362 6.252 1.00 89.81 281 THR A C 1
ATOM 2278 O O . THR A 1 281 ? -3.229 2.287 7.204 1.00 89.81 281 THR A O 1
ATOM 2281 N N . ARG A 1 282 ? -3.898 3.327 5.329 1.00 92.94 282 ARG A N 1
ATOM 2282 C CA . ARG A 1 282 ? -2.890 4.393 5.388 1.00 92.94 282 ARG A CA 1
ATOM 2283 C C . ARG A 1 282 ? -3.021 5.227 6.665 1.00 92.94 282 ARG A C 1
ATOM 2285 O O . ARG A 1 282 ? -2.022 5.419 7.348 1.00 92.94 282 ARG A O 1
ATOM 2292 N N . LEU A 1 283 ? -4.231 5.680 7.005 1.00 90.75 283 LEU A N 1
ATOM 2293 C CA . LEU A 1 283 ? -4.473 6.461 8.227 1.00 90.75 283 LEU A CA 1
ATOM 2294 C C . LEU A 1 283 ? -4.190 5.636 9.491 1.00 90.75 283 LEU A C 1
ATOM 2296 O O . LEU A 1 283 ? -3.556 6.121 10.420 1.00 90.75 283 LEU A O 1
ATOM 2300 N N . ALA A 1 284 ? -4.586 4.361 9.513 1.00 89.69 284 ALA A N 1
ATOM 2301 C CA . ALA A 1 284 ? -4.288 3.469 10.632 1.00 89.69 284 ALA A CA 1
ATOM 2302 C C . ALA A 1 284 ? -2.775 3.245 10.821 1.00 89.69 284 ALA A C 1
ATOM 2304 O O . ALA A 1 284 ? -2.310 3.120 11.950 1.00 89.69 284 ALA A O 1
ATOM 2305 N N . LEU A 1 285 ? -1.997 3.201 9.734 1.00 90.75 285 LEU A N 1
ATOM 2306 C CA . LEU A 1 285 ? -0.536 3.130 9.806 1.00 90.75 285 LEU A CA 1
ATOM 2307 C C . LEU A 1 285 ? 0.081 4.444 10.296 1.00 90.75 285 LEU A C 1
ATOM 2309 O O . LEU A 1 285 ? 1.005 4.393 11.098 1.00 90.75 285 LEU A O 1
ATOM 2313 N N . GLN A 1 286 ? -0.443 5.596 9.871 1.00 89.00 286 GLN A N 1
ATOM 2314 C CA . GLN A 1 286 ? -0.012 6.903 10.387 1.00 89.00 286 GLN A CA 1
ATOM 2315 C C . GLN A 1 286 ? -0.272 7.023 11.891 1.00 89.00 286 GLN A C 1
ATOM 2317 O O . GLN A 1 286 ? 0.629 7.391 12.635 1.00 89.00 286 GLN A O 1
ATOM 2322 N N . MET A 1 287 ? -1.448 6.590 12.354 1.00 87.62 287 MET A N 1
ATOM 2323 C CA . MET A 1 287 ? -1.760 6.528 13.785 1.00 87.62 287 MET A CA 1
ATOM 2324 C C . MET A 1 287 ? -0.772 5.659 14.574 1.00 87.62 287 MET A C 1
ATOM 2326 O O . MET A 1 287 ? -0.423 5.987 15.700 1.00 87.62 287 MET A O 1
ATOM 2330 N N . LYS A 1 288 ? -0.305 4.550 13.992 1.00 87.94 288 LYS A N 1
ATOM 2331 C CA . LYS A 1 288 ? 0.693 3.678 14.631 1.00 87.94 288 LYS A CA 1
ATOM 2332 C C . LYS A 1 288 ? 2.111 4.247 14.597 1.00 87.94 288 LYS A C 1
ATOM 2334 O O . LYS A 1 288 ? 2.921 3.864 15.433 1.00 87.94 288 LYS A O 1
ATOM 2339 N N . ALA A 1 289 ? 2.422 5.093 13.617 1.00 85.81 289 ALA A N 1
ATOM 2340 C CA . ALA A 1 289 ? 3.720 5.749 13.508 1.00 85.81 289 ALA A CA 1
ATOM 2341 C C . ALA A 1 289 ? 3.886 6.870 14.548 1.00 85.81 289 ALA A C 1
ATOM 2343 O O . ALA A 1 289 ? 4.998 7.094 15.014 1.00 85.81 289 ALA A O 1
ATOM 2344 N N . GLU A 1 290 ? 2.785 7.518 14.944 1.00 83.38 290 GLU A N 1
ATOM 2345 C CA . GLU A 1 290 ? 2.735 8.553 15.987 1.00 83.38 290 GLU A CA 1
ATOM 2346 C C . GLU A 1 290 ? 1.904 8.078 17.198 1.00 83.38 290 GLU A C 1
ATOM 2348 O O . GLU A 1 290 ? 0.778 8.549 17.406 1.00 83.38 290 GLU A O 1
ATOM 2353 N N . PRO A 1 291 ? 2.415 7.114 17.991 1.00 82.56 291 PRO A N 1
ATOM 2354 C CA . PRO A 1 291 ? 1.682 6.580 19.130 1.00 82.56 291 PRO A CA 1
ATOM 2355 C C . PRO A 1 291 ? 1.545 7.648 20.218 1.00 82.56 291 PRO A C 1
ATOM 2357 O O . PRO A 1 291 ? 2.534 8.123 20.774 1.00 82.56 291 PRO A O 1
ATOM 2360 N N . HIS A 1 292 ? 0.304 8.006 20.543 1.00 87.19 292 HIS A N 1
ATOM 2361 C CA . HIS A 1 292 ? -0.008 8.951 21.611 1.00 87.19 292 HIS A CA 1
ATOM 2362 C C . HIS A 1 292 ? -1.196 8.425 22.436 1.00 87.19 292 HIS A C 1
ATOM 2364 O O . HIS A 1 292 ? -2.269 8.200 21.866 1.00 87.19 292 HIS A O 1
ATOM 2370 N N . PRO A 1 293 ? -1.076 8.282 23.771 1.00 86.94 293 PRO A N 1
ATOM 2371 C CA . PRO A 1 293 ? -2.093 7.623 24.597 1.00 86.94 293 PRO A CA 1
ATOM 2372 C C . PRO A 1 293 ? -3.459 8.321 24.526 1.00 86.94 293 PRO A C 1
ATOM 2374 O O . PRO A 1 293 ? -4.490 7.668 24.394 1.00 86.94 293 PRO A O 1
ATOM 2377 N N . LEU A 1 294 ? -3.482 9.661 24.505 1.00 86.50 294 LEU A N 1
ATOM 2378 C CA . LEU A 1 294 ? -4.736 10.416 24.361 1.00 86.50 294 LEU A CA 1
ATOM 2379 C C . LEU A 1 294 ? -5.402 10.240 22.987 1.00 86.50 294 LEU A C 1
ATOM 2381 O O . LEU A 1 294 ? -6.624 10.334 22.895 1.00 86.50 294 LEU A O 1
ATOM 2385 N N . ARG A 1 295 ? -4.634 9.968 21.921 1.00 89.31 295 ARG A N 1
ATOM 2386 C CA . ARG A 1 295 ? -5.198 9.691 20.590 1.00 89.31 295 ARG A CA 1
ATOM 2387 C C . ARG A 1 295 ? -5.856 8.312 20.561 1.00 89.31 295 ARG A C 1
ATOM 2389 O O . ARG A 1 295 ? -6.933 8.166 19.989 1.00 89.31 295 ARG A O 1
ATOM 2396 N N . GLU A 1 296 ? -5.244 7.322 21.209 1.00 89.50 296 GLU A N 1
ATOM 2397 C CA . GLU A 1 296 ? -5.819 5.979 21.357 1.00 89.50 296 GLU A CA 1
ATOM 2398 C C . GLU A 1 296 ? -7.102 6.004 22.197 1.00 89.50 296 GLU A C 1
ATOM 2400 O O . GLU A 1 296 ? -8.124 5.444 21.787 1.00 89.50 296 GLU A O 1
ATOM 2405 N N . GLU A 1 297 ? -7.089 6.721 23.325 1.00 89.62 297 GLU A N 1
ATOM 2406 C CA . GLU A 1 297 ? -8.289 6.918 24.137 1.00 89.62 297 GLU A CA 1
ATOM 2407 C C . GLU A 1 297 ? -9.390 7.637 23.350 1.00 89.62 297 GLU A C 1
ATOM 2409 O O . GLU A 1 297 ? -10.522 7.150 23.312 1.00 89.62 297 GLU A O 1
ATOM 2414 N N . LEU A 1 298 ? -9.078 8.747 22.670 1.00 90.38 298 LEU A N 1
ATOM 2415 C CA . LEU A 1 298 ? -10.048 9.483 21.856 1.00 90.38 298 LEU A CA 1
ATOM 2416 C C . LEU A 1 298 ? -10.660 8.590 20.769 1.00 90.38 298 LEU A C 1
ATOM 2418 O O . LEU A 1 298 ? -11.879 8.571 20.596 1.00 90.38 298 LEU A O 1
ATOM 2422 N N . LEU A 1 299 ? -9.839 7.796 20.078 1.00 91.81 299 LEU A N 1
ATOM 2423 C CA . LEU A 1 299 ? -10.303 6.855 19.063 1.00 91.81 299 LEU A CA 1
ATOM 2424 C C . LEU A 1 299 ? -11.262 5.810 19.648 1.00 91.81 299 LEU A C 1
ATOM 2426 O O . LEU A 1 299 ? -12.296 5.525 19.040 1.00 91.81 299 LEU A O 1
ATOM 2430 N N . SER A 1 300 ? -10.962 5.276 20.834 1.00 91.38 300 SER A N 1
ATOM 2431 C CA . SER A 1 300 ? -11.826 4.307 21.520 1.00 91.38 300 SER A CA 1
ATOM 2432 C C . SER A 1 300 ? -13.171 4.912 21.955 1.00 91.38 300 SER A C 1
ATOM 2434 O O . SER A 1 300 ? -14.228 4.299 21.774 1.00 91.38 300 SER A O 1
ATOM 2436 N N . VAL A 1 301 ? -13.169 6.153 22.457 1.00 90.62 301 VAL A N 1
ATOM 2437 C CA . VAL A 1 301 ? -14.387 6.873 22.861 1.00 90.62 301 VAL A CA 1
ATOM 2438 C C . VAL A 1 301 ? -15.257 7.178 21.641 1.00 90.62 301 VAL A C 1
ATOM 2440 O O . VAL A 1 301 ? -16.465 6.950 21.664 1.00 90.62 301 VAL A O 1
ATOM 2443 N N . LEU A 1 302 ? -14.656 7.627 20.538 1.00 90.75 302 LEU A N 1
ATOM 2444 C CA . LEU A 1 302 ? -15.386 7.867 19.294 1.00 90.75 302 LEU A CA 1
ATOM 2445 C C . LEU A 1 302 ? -15.965 6.565 18.722 1.00 90.75 302 LEU A C 1
ATOM 2447 O O . LEU A 1 302 ? -17.114 6.549 18.291 1.00 90.75 302 LEU A O 1
ATOM 2451 N N . GLN A 1 303 ? -15.224 5.455 18.782 1.00 91.19 303 GLN A N 1
ATOM 2452 C CA . GLN A 1 303 ? -15.733 4.153 18.351 1.00 91.19 303 GLN A CA 1
ATOM 2453 C C . GLN A 1 303 ? -16.950 3.708 19.171 1.00 91.19 303 GLN A C 1
ATOM 2455 O O . GLN A 1 303 ? -17.977 3.342 18.600 1.00 91.19 303 GLN A O 1
ATOM 2460 N N . THR A 1 304 ? -16.859 3.767 20.499 1.00 89.69 304 THR A N 1
ATOM 2461 C CA . THR A 1 304 ? -17.976 3.384 21.377 1.00 89.69 304 THR A CA 1
ATOM 2462 C C . THR A 1 304 ? -19.194 4.290 21.189 1.00 89.69 304 THR A C 1
ATOM 2464 O O . THR A 1 304 ? -20.329 3.811 21.252 1.00 89.69 304 THR A O 1
ATOM 2467 N N . ARG A 1 305 ? -18.983 5.578 20.886 1.00 88.88 305 ARG A N 1
ATOM 2468 C CA . ARG A 1 305 ? -20.052 6.526 20.538 1.00 88.88 305 ARG A CA 1
ATOM 2469 C C . ARG A 1 305 ? -20.752 6.118 19.248 1.00 88.88 305 ARG A C 1
ATOM 2471 O O . ARG A 1 305 ? -21.979 6.055 19.231 1.00 88.88 305 ARG A O 1
ATOM 2478 N N . ASP A 1 306 ? -19.996 5.823 18.196 1.00 86.88 306 ASP A N 1
ATOM 2479 C CA . ASP A 1 306 ? -20.556 5.437 16.898 1.00 86.88 306 ASP A CA 1
ATOM 2480 C C . ASP A 1 306 ? -21.346 4.120 17.005 1.00 86.88 306 ASP A C 1
ATOM 2482 O O . ASP A 1 306 ? -22.440 3.995 16.455 1.00 86.88 306 ASP A O 1
ATOM 2486 N N . GLU A 1 307 ? -20.840 3.147 17.768 1.00 86.38 307 GLU A N 1
ATOM 2487 C CA . GLU A 1 307 ? -21.542 1.888 18.048 1.00 86.38 307 GLU A CA 1
ATOM 2488 C C . GLU A 1 307 ? -22.838 2.107 18.842 1.00 86.38 307 GLU A C 1
ATOM 2490 O O . GLU A 1 307 ? -23.850 1.455 18.574 1.00 86.38 307 GLU A O 1
ATOM 2495 N N . ALA A 1 308 ? -22.836 3.024 19.814 1.00 83.75 308 ALA A N 1
ATOM 2496 C CA . ALA A 1 308 ? -24.034 3.383 20.567 1.00 83.75 308 ALA A CA 1
ATOM 2497 C C . ALA A 1 308 ? -25.076 4.093 19.684 1.00 83.75 308 ALA A C 1
ATOM 2499 O O . ALA A 1 308 ? -26.264 3.799 19.798 1.00 83.75 308 ALA A O 1
ATOM 2500 N N . GLN A 1 309 ? -24.643 4.962 18.766 1.00 83.75 309 GLN A N 1
ATOM 2501 C CA . GLN A 1 309 ? -25.524 5.609 17.788 1.00 83.75 309 GLN A CA 1
ATOM 2502 C C . GLN A 1 309 ? -26.149 4.593 16.830 1.00 83.75 309 GLN A C 1
ATOM 2504 O O . GLN A 1 309 ? -27.360 4.609 16.639 1.00 83.75 309 GLN A O 1
ATOM 2509 N N . LEU A 1 310 ? -25.361 3.654 16.299 1.00 79.62 310 LEU A N 1
ATOM 2510 C CA . LEU A 1 310 ? -25.879 2.587 15.436 1.00 79.62 310 LEU A CA 1
ATOM 2511 C C . LEU A 1 310 ? -26.920 1.719 16.154 1.00 79.62 310 LEU A C 1
ATOM 2513 O O . LEU A 1 310 ? -27.923 1.343 15.556 1.00 79.62 310 LEU A O 1
ATOM 2517 N N . LYS A 1 311 ? -26.720 1.429 17.447 1.00 81.06 311 LYS A N 1
ATOM 2518 C CA . LYS A 1 311 ? -27.701 0.692 18.261 1.00 81.06 311 LYS A CA 1
ATOM 2519 C C . LYS A 1 311 ? -29.005 1.462 18.471 1.00 81.06 311 LYS A C 1
ATOM 2521 O O . LYS A 1 311 ? -30.029 0.817 18.655 1.00 81.06 311 LYS A O 1
ATOM 2526 N N . LEU A 1 312 ? -28.974 2.795 18.473 1.00 76.38 312 LEU A N 1
ATOM 2527 C CA . LEU A 1 312 ? -30.182 3.625 18.526 1.00 76.38 312 LEU A CA 1
ATOM 2528 C C . LEU A 1 312 ? -30.870 3.721 17.161 1.00 76.38 312 LEU A C 1
ATOM 2530 O O . LEU A 1 312 ? -32.087 3.695 17.111 1.00 76.38 312 LEU A O 1
ATOM 2534 N N . GLU A 1 313 ? -30.111 3.792 16.065 1.00 72.25 313 GLU A N 1
ATOM 2535 C CA . GLU A 1 313 ? -30.655 3.829 14.696 1.00 72.25 313 GLU A CA 1
ATOM 2536 C C . GLU A 1 313 ? -31.293 2.492 14.265 1.00 72.25 313 GLU A C 1
ATOM 2538 O O . GLU A 1 313 ? -32.112 2.465 13.347 1.00 72.25 313 GLU A O 1
ATOM 2543 N N . GLN A 1 314 ? -30.898 1.381 14.895 1.00 63.53 314 GLN A N 1
ATOM 2544 C CA . GLN A 1 314 ? -31.415 0.032 14.626 1.00 63.53 314 GLN A CA 1
ATOM 2545 C C . GLN A 1 314 ? -32.520 -0.433 15.593 1.00 63.53 314 GLN A C 1
ATOM 2547 O O . GLN A 1 314 ? -33.121 -1.477 15.331 1.00 63.53 314 GLN A O 1
ATOM 2552 N N . ALA A 1 315 ? -32.741 0.275 16.708 1.00 52.62 315 ALA A N 1
ATOM 2553 C CA . ALA A 1 315 ? -33.764 -0.041 17.714 1.00 52.62 315 ALA A CA 1
ATOM 2554 C C . ALA A 1 315 ? -35.117 0.589 17.360 1.00 52.62 315 ALA A C 1
ATOM 2556 O O . ALA A 1 315 ? -36.141 -0.067 17.660 1.00 52.62 315 ALA A O 1
#

Organism: NCBI:txid67003

Secondary structure (DSSP, 8-state):
------HHHHHH----SHHHHHHHHHHHHHHHHHTTTSTTHHHHHHHHHHHHTSSGGGS-HHHHHHHHHHHHHHHHHHHHHHHHHHHHHHHTTPPPGGGGSS-S----------HHHHHHHHHHHHHHHHHHHHHHHHHHHHHHHHHHHHHHHHHHHHHHHHHHHHHHHTT-------------------PPPHHHHHHHHHHHHHHHHHHHHHHHHHHS-TTTHHHHHHHHHHHHHHHHHS-S-S-------PPPPPHHHHHHHHHHHHHHHHHHHHHHHHHHHHHHHS--HHHHHHHHHHHHHHHHHHHHH--

pLDDT: mean 74.66, std 16.39, range [32.38, 92.94]

Foldseek 3Di:
DCDPDCPPCVPPDDADDDVSVVVVVVSVVVSLVVCVVPPCSVVVVVVVVCVVCVPVVVDDPVNVVVVVVVVVVVVVVVVVVLVVVQVVCVVVVHHRPVVVVPPDDDPPPDDPDDPVVVVVVVVVVVVVVVVVVVVVVVVVVVVVVVVVVVVVVVVVVPPVVVVVVVVVVPPDDPDDDDDDDDDDPPPPPPQQDPVNLVVLVVLLVVLVLLLVLLVVLVPDDPVCLVVLLVVLLVLLVVLVPDDLPDDPDDPPPPDDDDSVVSVVSVVVSVVSSVVSVVSSVVSVVVCVVDPDPSSVSSSVSSVSSVVSVVVSVVD

Radius of gyration: 34.11 Å; chains: 1; bounding box: 86×56×79 Å

Sequence (315 aa):
MEEGFDRYTFQFAELSGKVDYCAFGKVTRDFLHGFRQSKHYEVMLSAFLHRLFEEPELVSPANLKSLENALVDRANAILSEERAKDKDRLAKGRKPVYELQESEESEEEEPVLTEEELRRQEEERLERELREEERLAAREEERRRNEEALRARARQVDTKAMEEMLQNAVVLNPGHLKPKTGGKQQQQKKQVTEDELREMESQVAALMKEKERLQTVLETSEEELPAKLTEAKEQLAAVQAKPKSQDGATTSKKAPMQPKQINARAAELKQKLSKLTVERTRLALQMKAEPHPLREELLSVLQTRDEAQLKLEQA